Protein AF-A0A6G8ATX7-F1 (afdb_monomer)

Nearest PDB structures (foldseek):
  4h8s-assembly1_A  TM=2.596E-01  e=5.233E+00  Homo sapiens

Organism: NCBI:txid2714947

pLDDT: mean 83.45, std 10.07, range [45.84, 96.12]

Structure (mmCIF, N/CA/C/O backbone):
data_AF-A0A6G8ATX7-F1
#
_entry.id   AF-A0A6G8ATX7-F1
#
loop_
_atom_site.group_PDB
_atom_site.id
_atom_site.type_symbol
_atom_site.label_atom_id
_atom_site.label_alt_id
_atom_site.label_comp_id
_atom_site.label_asym_id
_atom_site.label_entity_id
_atom_site.label_seq_id
_atom_site.pdbx_PDB_ins_code
_atom_site.Cartn_x
_atom_site.Cartn_y
_atom_site.Cartn_z
_atom_site.occupancy
_atom_site.B_iso_or_equiv
_atom_site.auth_seq_id
_atom_site.auth_comp_id
_atom_site.auth_asym_id
_atom_site.auth_atom_id
_atom_site.pdbx_PDB_model_num
ATOM 1 N N . MET A 1 1 ? -18.992 -16.873 -0.245 1.00 52.94 1 MET A N 1
ATOM 2 C CA . MET A 1 1 ? -18.670 -16.992 -1.684 1.00 52.94 1 MET A CA 1
ATOM 3 C C . MET A 1 1 ? -17.664 -15.926 -2.125 1.00 52.94 1 MET A C 1
ATOM 5 O O . MET A 1 1 ? -16.636 -16.300 -2.666 1.00 52.94 1 MET A O 1
ATOM 9 N N . SER A 1 2 ? -17.862 -14.640 -1.796 1.00 69.00 2 SER A N 1
ATOM 10 C CA . SER A 1 2 ? -16.920 -13.548 -2.126 1.00 69.00 2 SER A CA 1
ATOM 11 C C . SER A 1 2 ? -15.480 -13.764 -1.629 1.00 69.00 2 SER 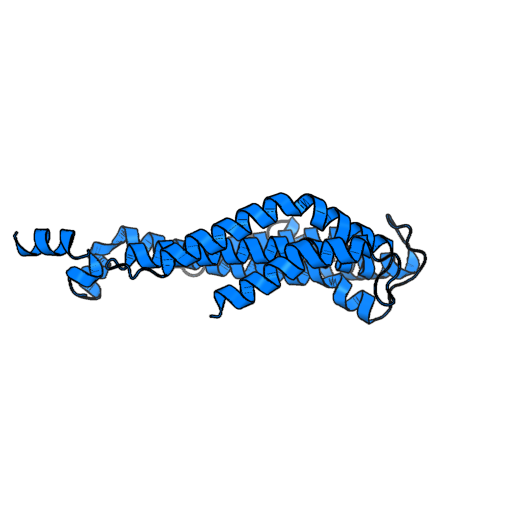A C 1
ATOM 13 O O . SER A 1 2 ? -14.549 -13.646 -2.415 1.00 69.00 2 SER A O 1
ATOM 15 N N . SER A 1 3 ? -15.272 -14.155 -0.366 1.00 75.81 3 SER A N 1
ATOM 16 C CA . SER A 1 3 ? -13.922 -14.358 0.198 1.00 75.81 3 SER A CA 1
ATOM 17 C C . SER A 1 3 ? -13.101 -15.454 -0.493 1.00 75.81 3 SER A C 1
ATOM 19 O O . SER A 1 3 ? -11.879 -15.367 -0.516 1.00 75.81 3 SER A O 1
ATOM 21 N N . PHE A 1 4 ? -13.758 -16.470 -1.063 1.00 78.56 4 PHE A N 1
ATOM 22 C CA . PHE A 1 4 ? -13.082 -17.537 -1.807 1.00 78.56 4 PHE A CA 1
ATOM 23 C C . PHE A 1 4 ? -12.615 -17.053 -3.180 1.00 78.56 4 PHE A C 1
ATOM 25 O O . PHE A 1 4 ? -11.471 -17.301 -3.543 1.00 78.56 4 PHE A O 1
ATOM 32 N N . VAL A 1 5 ? -13.460 -16.305 -3.900 1.00 85.00 5 VAL A N 1
ATOM 33 C CA . VAL A 1 5 ? -13.093 -15.695 -5.190 1.00 85.00 5 VAL A CA 1
ATOM 34 C C . VAL A 1 5 ? -11.910 -14.744 -5.013 1.00 85.00 5 VAL A C 1
ATOM 36 O O . VAL A 1 5 ? -10.931 -14.832 -5.746 1.00 85.00 5 VAL A O 1
ATOM 39 N N . PHE A 1 6 ? -11.948 -13.893 -3.982 1.00 87.19 6 PHE A N 1
ATOM 40 C CA . PHE A 1 6 ? -10.814 -13.027 -3.661 1.00 87.19 6 PHE A CA 1
ATOM 41 C C . PHE A 1 6 ? -9.563 -13.812 -3.263 1.00 87.19 6 PHE A C 1
ATOM 43 O O . PHE A 1 6 ? -8.467 -13.399 -3.616 1.00 87.19 6 PHE A O 1
ATOM 50 N N . GLY A 1 7 ? -9.703 -14.942 -2.569 1.00 90.25 7 GLY A N 1
ATOM 51 C CA . GLY A 1 7 ? -8.574 -15.817 -2.261 1.00 90.25 7 GLY A CA 1
ATOM 52 C C . GLY A 1 7 ? -7.872 -16.338 -3.518 1.00 90.25 7 GLY A C 1
ATOM 53 O O . GLY A 1 7 ? -6.656 -16.232 -3.612 1.00 90.25 7 GLY A O 1
ATOM 54 N N . ILE A 1 8 ? -8.627 -16.819 -4.510 1.00 91.56 8 ILE A N 1
ATOM 55 C CA . ILE A 1 8 ? -8.056 -17.299 -5.781 1.00 91.56 8 ILE A CA 1
ATOM 56 C C . ILE A 1 8 ? -7.275 -16.178 -6.474 1.00 91.56 8 ILE A C 1
ATOM 58 O O . ILE A 1 8 ? -6.098 -16.353 -6.772 1.00 91.56 8 ILE A O 1
ATOM 62 N N . LEU A 1 9 ? -7.889 -15.000 -6.626 1.00 93.56 9 LEU A N 1
ATOM 63 C CA . LEU A 1 9 ? -7.233 -13.845 -7.248 1.00 93.56 9 LEU A CA 1
ATOM 64 C C . LEU A 1 9 ? -5.966 -13.431 -6.491 1.00 93.56 9 LEU A C 1
ATOM 66 O O . LEU A 1 9 ? -4.926 -13.195 -7.095 1.00 93.56 9 LEU A O 1
ATOM 70 N N . LEU A 1 10 ? -6.024 -13.371 -5.159 1.00 94.19 10 LEU A N 1
ATOM 71 C CA . LEU A 1 10 ? -4.860 -13.026 -4.346 1.00 94.19 10 LEU A CA 1
ATOM 72 C C . LEU A 1 10 ? -3.722 -14.023 -4.536 1.00 94.19 10 LEU A C 1
ATOM 74 O O . LEU A 1 10 ? -2.570 -13.609 -4.583 1.00 94.19 10 LEU A O 1
ATOM 78 N N . TYR A 1 11 ? -4.029 -15.314 -4.643 1.00 94.12 11 TYR A N 1
ATOM 79 C CA . TYR A 1 11 ? -3.028 -16.346 -4.890 1.00 94.12 11 TYR A CA 1
ATOM 80 C C . TYR A 1 11 ? -2.419 -16.229 -6.294 1.00 94.12 11 TYR A C 1
ATOM 82 O O . TYR A 1 11 ? -1.202 -16.346 -6.450 1.00 94.12 11 TYR A O 1
ATOM 90 N N . GLU A 1 12 ? -3.245 -15.944 -7.303 1.00 93.62 12 GLU A N 1
ATOM 91 C CA . GLU A 1 12 ? -2.790 -15.696 -8.672 1.00 93.62 12 GLU A CA 1
ATOM 92 C C . GLU A 1 12 ? -1.830 -14.507 -8.737 1.00 93.62 12 GLU A C 1
ATOM 94 O O . GLU A 1 12 ? -0.689 -14.670 -9.164 1.00 93.62 12 GLU A O 1
ATOM 99 N N . PHE A 1 13 ? -2.243 -13.337 -8.245 1.00 93.19 13 PHE A N 1
ATOM 100 C CA . PHE A 1 13 ? -1.397 -12.142 -8.243 1.00 93.19 13 PHE A CA 1
ATOM 101 C C . PHE A 1 13 ? -0.209 -12.267 -7.279 1.00 93.19 13 PHE A C 1
ATOM 103 O O . PHE A 1 13 ? 0.886 -11.819 -7.581 1.00 93.19 13 PHE A O 1
ATOM 110 N N . GLY A 1 14 ? -0.377 -12.892 -6.118 1.00 91.62 14 GLY A N 1
ATOM 111 C CA . GLY A 1 14 ? 0.678 -12.967 -5.106 1.00 91.62 14 GLY A CA 1
ATOM 112 C C . GLY A 1 14 ? 1.763 -14.007 -5.388 1.00 91.62 14 GLY A C 1
ATOM 113 O O . GLY A 1 14 ? 2.863 -13.880 -4.852 1.00 91.62 14 GLY A O 1
ATOM 114 N N . ILE A 1 15 ? 1.469 -15.045 -6.182 1.00 93.31 15 ILE A N 1
ATOM 115 C CA . ILE A 1 15 ? 2.388 -16.175 -6.399 1.00 93.31 15 ILE A CA 1
ATOM 116 C C . ILE A 1 15 ? 2.490 -16.565 -7.868 1.00 93.31 15 ILE A C 1
ATOM 118 O O . ILE A 1 15 ? 3.594 -16.553 -8.408 1.00 93.31 15 ILE A O 1
ATOM 122 N N . LEU A 1 16 ? 1.378 -16.947 -8.504 1.00 93.69 16 LEU A N 1
ATOM 123 C CA . LEU A 1 16 ? 1.434 -17.579 -9.827 1.00 93.69 16 LEU A CA 1
ATOM 124 C C . LEU A 1 16 ? 1.921 -16.611 -10.903 1.00 93.69 16 LEU A C 1
ATOM 126 O O . LEU A 1 16 ? 2.829 -16.951 -11.654 1.00 93.69 16 LEU A O 1
ATOM 130 N N . MET A 1 17 ? 1.369 -15.398 -10.950 1.00 92.69 17 MET A N 1
ATOM 131 C CA . MET A 1 17 ? 1.739 -14.417 -11.965 1.00 92.69 17 MET A CA 1
ATOM 132 C C . MET A 1 17 ? 3.188 -13.932 -11.826 1.00 92.69 17 MET A C 1
ATOM 134 O O . MET A 1 17 ? 3.871 -13.930 -12.843 1.00 92.69 17 MET A O 1
ATOM 138 N N . PRO A 1 18 ? 3.722 -13.567 -10.640 1.00 92.62 18 PRO A N 1
ATOM 139 C CA . PRO A 1 18 ? 5.133 -13.198 -10.534 1.00 92.62 18 PRO A CA 1
ATOM 140 C C . PRO A 1 18 ? 6.087 -14.316 -10.973 1.00 92.62 18 PRO A C 1
ATOM 142 O O . PRO A 1 18 ? 7.091 -14.037 -11.621 1.00 92.62 18 PRO A O 1
ATOM 145 N N . ILE A 1 19 ? 5.767 -15.579 -10.668 1.00 89.62 19 ILE A N 1
ATOM 146 C CA . ILE A 1 19 ? 6.563 -16.731 -11.122 1.00 89.62 19 ILE A CA 1
ATOM 147 C C . ILE A 1 19 ? 6.467 -16.884 -12.643 1.00 89.62 19 ILE A C 1
ATOM 149 O O . ILE A 1 19 ? 7.496 -16.967 -13.306 1.00 89.62 19 ILE A O 1
ATOM 153 N N . ALA A 1 20 ? 5.257 -16.846 -13.204 1.00 89.75 20 ALA A N 1
ATOM 154 C CA . ALA A 1 20 ? 5.047 -16.939 -14.648 1.00 89.75 20 ALA A CA 1
ATOM 155 C C . ALA A 1 20 ? 5.754 -15.804 -15.409 1.00 89.75 20 ALA A C 1
ATOM 157 O O . ALA A 1 20 ? 6.344 -16.030 -16.460 1.00 89.75 20 ALA A O 1
ATOM 158 N N . VAL A 1 21 ? 5.747 -14.591 -14.848 1.00 88.75 21 VAL A N 1
ATOM 159 C CA . VAL A 1 21 ? 6.458 -13.424 -15.384 1.00 88.75 21 VAL A CA 1
ATOM 160 C C . VAL A 1 21 ? 7.976 -13.623 -15.353 1.00 88.75 21 VAL A C 1
ATOM 162 O O . VAL A 1 21 ? 8.657 -13.247 -16.303 1.00 88.75 21 VAL A O 1
ATOM 165 N N . LEU A 1 22 ? 8.516 -14.240 -14.299 1.00 85.06 22 LEU A N 1
ATOM 166 C CA . LEU A 1 22 ? 9.945 -14.554 -14.211 1.00 85.06 22 LEU A CA 1
ATOM 167 C C . LEU A 1 22 ? 10.374 -15.605 -15.248 1.00 85.06 22 LEU A C 1
ATOM 169 O O . LEU A 1 22 ? 11.492 -15.554 -15.756 1.00 85.06 22 LEU A O 1
ATOM 173 N N . GLU A 1 23 ? 9.495 -16.561 -15.547 1.00 84.81 23 GLU A N 1
ATOM 174 C CA . GLU A 1 23 ? 9.723 -17.603 -16.554 1.00 84.81 23 GLU A CA 1
ATOM 175 C C . GLU A 1 23 ? 9.545 -17.078 -17.987 1.00 84.81 23 GLU A C 1
ATOM 177 O O . GLU A 1 23 ? 10.201 -17.564 -18.915 1.00 84.81 23 GLU A O 1
ATOM 182 N N . SER A 1 24 ? 8.707 -16.054 -18.180 1.00 78.38 24 SER A N 1
ATOM 183 C CA . SER A 1 24 ? 8.538 -15.390 -19.471 1.00 78.38 24 SER A CA 1
ATOM 184 C C . SER A 1 24 ? 9.770 -14.548 -19.816 1.00 78.38 24 SER A C 1
ATOM 186 O O . SER A 1 24 ? 10.100 -13.580 -19.134 1.00 78.38 24 SER A O 1
ATOM 188 N N . LYS A 1 25 ? 10.469 -14.911 -20.897 1.00 67.69 25 LYS A N 1
ATOM 189 C CA . LYS A 1 25 ? 11.635 -14.153 -21.387 1.00 67.69 25 LYS A CA 1
ATOM 190 C C . LYS A 1 25 ? 11.256 -12.919 -22.209 1.00 67.69 25 LYS A C 1
ATOM 192 O O . LYS A 1 25 ? 12.108 -12.063 -22.424 1.00 67.69 25 LYS A O 1
ATOM 197 N N . GLU A 1 26 ? 10.004 -12.820 -22.653 1.00 69.62 26 GLU A N 1
ATOM 198 C CA . GLU A 1 26 ? 9.533 -11.779 -23.567 1.00 69.62 26 GLU A CA 1
ATOM 199 C C . GLU A 1 26 ? 8.137 -11.285 -23.164 1.00 69.62 26 GLU A C 1
ATOM 201 O O . GLU A 1 26 ? 7.277 -12.065 -22.751 1.00 69.62 26 GLU A O 1
ATOM 206 N N . SER A 1 27 ? 7.913 -9.976 -23.293 1.00 71.44 27 SER A N 1
ATOM 207 C CA . SER A 1 27 ? 6.604 -9.331 -23.178 1.00 71.44 27 SER A CA 1
ATOM 208 C C . SER A 1 27 ? 6.497 -8.249 -24.244 1.00 71.44 27 SER A C 1
ATOM 210 O O . SER A 1 27 ? 7.436 -7.485 -24.452 1.00 71.44 27 SER A O 1
ATOM 212 N N . GLU A 1 28 ? 5.336 -8.156 -24.887 1.00 73.44 28 GLU A N 1
ATOM 213 C CA . GLU A 1 28 ? 5.031 -7.076 -25.833 1.00 73.44 28 GLU A CA 1
ATOM 214 C C . GLU A 1 28 ? 4.791 -5.728 -25.131 1.00 73.44 28 GLU A C 1
ATOM 216 O O . GLU A 1 28 ? 4.853 -4.677 -25.766 1.00 73.44 28 GLU A O 1
ATOM 221 N N . ILE A 1 29 ? 4.496 -5.747 -23.825 1.00 76.38 29 ILE A N 1
ATOM 222 C CA . ILE A 1 29 ? 4.017 -4.576 -23.075 1.00 76.38 29 ILE A CA 1
ATOM 223 C C . ILE A 1 29 ? 5.085 -4.042 -22.118 1.00 76.38 29 ILE A C 1
ATOM 225 O O . ILE A 1 29 ? 5.227 -2.829 -21.985 1.00 76.38 29 ILE A O 1
ATOM 229 N N . LEU A 1 30 ? 5.814 -4.928 -21.435 1.00 82.38 30 LEU A N 1
ATOM 230 C CA . LEU A 1 30 ? 6.765 -4.562 -20.383 1.00 82.38 30 LEU A CA 1
ATOM 231 C C . LEU A 1 30 ? 8.203 -4.832 -20.810 1.00 82.38 30 LEU A C 1
ATOM 233 O O . LEU A 1 30 ? 8.492 -5.825 -21.475 1.00 82.38 30 LEU A O 1
ATOM 237 N N . SER A 1 31 ? 9.132 -3.989 -20.358 1.00 83.81 31 SER A N 1
ATOM 238 C CA . SER A 1 31 ? 10.554 -4.267 -20.542 1.00 83.81 31 SER A CA 1
ATOM 239 C C . SER A 1 31 ? 10.994 -5.500 -19.750 1.00 83.81 31 SER A C 1
ATOM 241 O O . SER A 1 31 ? 10.492 -5.792 -18.661 1.00 83.81 31 SER A O 1
ATOM 243 N N . PHE A 1 32 ? 12.019 -6.183 -20.260 1.00 85.88 32 PHE A N 1
ATOM 244 C CA . PHE A 1 32 ? 12.623 -7.337 -19.595 1.00 85.88 32 PHE A CA 1
ATOM 245 C C . PHE A 1 32 ? 13.071 -7.032 -18.154 1.00 85.88 32 PHE A C 1
ATOM 247 O O . PHE A 1 32 ? 12.836 -7.828 -17.248 1.00 85.88 32 PHE A O 1
ATOM 254 N N . GLN A 1 33 ? 13.642 -5.845 -17.916 1.00 85.62 33 GLN A N 1
ATOM 255 C CA . GLN A 1 33 ? 14.034 -5.407 -16.571 1.00 85.62 33 GLN A CA 1
ATOM 256 C C . GLN A 1 33 ? 12.826 -5.313 -15.627 1.00 85.62 33 GLN A C 1
ATOM 258 O O . GLN A 1 33 ? 12.909 -5.738 -14.478 1.00 85.62 33 GLN A O 1
ATOM 263 N N . SER A 1 34 ? 11.688 -4.797 -16.101 1.00 88.25 34 SER A N 1
ATOM 264 C CA . SER A 1 34 ? 10.459 -4.734 -15.305 1.00 88.25 34 SER A CA 1
ATOM 265 C C . SER A 1 34 ? 9.943 -6.123 -14.938 1.00 88.25 34 SER A C 1
ATOM 267 O O . SER A 1 34 ? 9.647 -6.372 -13.770 1.00 88.25 34 SER A O 1
ATOM 269 N N . LEU A 1 35 ? 9.908 -7.049 -15.903 1.00 89.88 35 LEU A N 1
ATOM 270 C CA . LEU A 1 35 ? 9.495 -8.437 -15.671 1.00 89.88 35 LEU A CA 1
ATOM 271 C C . LEU A 1 35 ? 10.381 -9.111 -14.617 1.00 89.88 35 LEU A C 1
ATOM 273 O O . LEU A 1 35 ? 9.869 -9.715 -13.675 1.00 89.88 35 LEU A O 1
ATOM 277 N N . GLN A 1 36 ? 11.703 -8.937 -14.716 1.00 90.38 36 GLN A N 1
ATOM 278 C CA . GLN A 1 36 ? 12.636 -9.447 -13.712 1.00 90.38 36 GLN A CA 1
ATOM 279 C C . GLN A 1 36 ? 12.339 -8.887 -12.320 1.00 90.38 36 GLN A C 1
ATOM 281 O O . GLN A 1 36 ? 12.313 -9.643 -11.355 1.00 90.38 36 GLN A O 1
ATOM 286 N N . ILE A 1 37 ? 12.064 -7.586 -12.202 1.00 91.50 37 ILE A N 1
ATOM 287 C CA . ILE A 1 37 ? 11.744 -6.958 -10.914 1.00 91.50 37 ILE A CA 1
ATOM 288 C C . ILE A 1 37 ? 10.435 -7.503 -10.340 1.00 91.50 37 ILE A C 1
ATOM 290 O O . ILE A 1 37 ? 10.387 -7.812 -9.150 1.00 91.50 37 ILE A O 1
ATOM 294 N N . ILE A 1 38 ? 9.392 -7.655 -11.164 1.00 94.06 38 ILE A N 1
ATOM 295 C CA . ILE A 1 38 ? 8.110 -8.245 -10.746 1.00 94.06 38 ILE A CA 1
ATOM 296 C C . ILE A 1 38 ? 8.341 -9.662 -10.218 1.00 94.06 38 ILE A C 1
ATOM 298 O O . ILE A 1 38 ? 7.891 -9.997 -9.120 1.00 94.06 38 ILE A O 1
ATOM 302 N N . GLY A 1 39 ? 9.065 -10.486 -10.977 1.00 93.12 39 GLY A N 1
ATOM 303 C CA . GLY A 1 39 ? 9.328 -11.873 -10.617 1.00 93.12 39 GLY A CA 1
ATOM 304 C C . GLY A 1 39 ? 10.186 -12.015 -9.363 1.00 93.12 39 GLY A C 1
ATOM 305 O O . GLY A 1 39 ? 9.840 -12.768 -8.451 1.00 93.12 39 GLY A O 1
ATOM 306 N N . GLU A 1 40 ? 11.265 -11.241 -9.266 1.00 93.75 40 GLU A N 1
ATOM 307 C CA . GLU A 1 40 ? 12.173 -11.266 -8.122 1.00 93.75 40 GLU A CA 1
ATOM 308 C C . GLU A 1 40 ? 11.513 -10.748 -6.845 1.00 93.75 40 GLU A C 1
ATOM 310 O O . GLU A 1 40 ? 11.551 -11.418 -5.809 1.00 93.75 40 GLU A O 1
ATOM 315 N N . LEU A 1 41 ? 10.827 -9.602 -6.902 1.00 93.75 41 LEU A N 1
ATOM 316 C CA . LEU A 1 41 ? 10.082 -9.095 -5.748 1.00 93.75 41 LEU A CA 1
ATOM 317 C C . LEU A 1 41 ? 8.964 -10.050 -5.335 1.00 93.75 41 LEU A C 1
ATOM 319 O O . LEU A 1 41 ? 8.780 -10.279 -4.139 1.00 93.75 41 LEU A O 1
ATOM 323 N N . GLY A 1 42 ? 8.251 -10.651 -6.290 1.00 94.00 42 GLY A N 1
ATOM 324 C CA . GLY A 1 42 ? 7.252 -11.677 -5.999 1.00 94.00 42 GLY A CA 1
ATOM 325 C C . GLY A 1 42 ? 7.858 -12.884 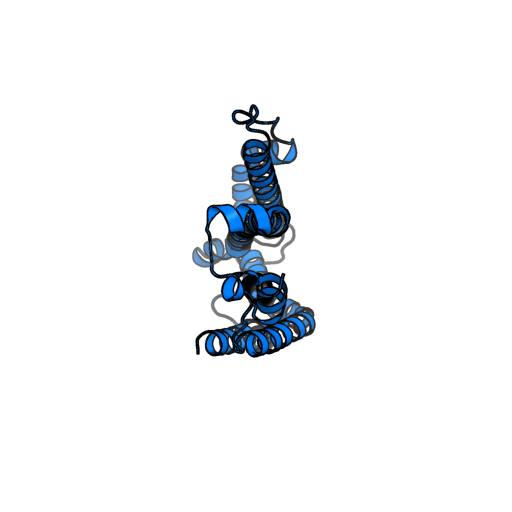-5.284 1.00 94.00 42 GLY A C 1
ATOM 326 O O . GLY A 1 42 ? 7.325 -13.342 -4.272 1.00 94.00 42 GLY A O 1
ATOM 327 N N . ARG A 1 43 ? 9.026 -13.353 -5.735 1.00 93.31 43 ARG A N 1
ATOM 328 C CA . ARG A 1 43 ? 9.768 -14.445 -5.095 1.00 93.31 43 ARG A CA 1
ATOM 329 C C . ARG A 1 43 ? 10.188 -14.098 -3.667 1.00 93.31 43 ARG A C 1
ATOM 331 O O . ARG A 1 43 ? 9.968 -14.911 -2.769 1.00 93.31 43 ARG A O 1
ATOM 338 N N . TYR A 1 44 ? 10.733 -12.901 -3.436 1.00 94.19 44 TYR A N 1
ATOM 339 C CA . TYR A 1 44 ? 11.119 -12.439 -2.097 1.00 94.19 44 TYR A CA 1
ATOM 340 C C . TYR A 1 44 ? 9.918 -12.296 -1.156 1.00 94.19 44 TYR A C 1
ATOM 342 O O . TYR A 1 44 ? 9.993 -12.667 0.016 1.00 94.19 44 TYR A O 1
ATOM 350 N N . LEU A 1 45 ? 8.792 -11.790 -1.661 1.00 94.50 45 LEU A N 1
ATOM 351 C CA . LEU A 1 45 ? 7.587 -11.566 -0.864 1.00 94.50 45 LEU A CA 1
ATOM 352 C C . LEU A 1 45 ? 6.742 -12.830 -0.667 1.00 94.50 45 LEU A C 1
ATOM 354 O O . LEU A 1 45 ? 5.889 -12.836 0.220 1.00 94.50 45 LEU A O 1
ATOM 358 N N . LYS A 1 46 ? 6.990 -13.910 -1.418 1.00 94.44 46 LYS A N 1
ATOM 359 C CA . LYS A 1 46 ? 6.202 -15.155 -1.400 1.00 94.44 46 LYS A CA 1
ATOM 360 C C . LYS A 1 46 ? 5.926 -15.688 0.006 1.00 94.44 46 LYS A C 1
ATOM 362 O O . LYS A 1 46 ? 4.787 -16.033 0.317 1.00 94.44 46 LYS A O 1
ATOM 367 N N . LEU A 1 47 ? 6.947 -15.763 0.865 1.00 93.94 47 LEU A N 1
ATOM 368 C CA . LEU A 1 47 ? 6.791 -16.301 2.224 1.00 93.94 47 LEU A CA 1
ATOM 369 C C . LEU A 1 47 ? 5.890 -15.406 3.086 1.00 93.94 47 LEU A C 1
ATOM 371 O O . LEU A 1 47 ? 5.012 -15.891 3.804 1.00 93.94 47 LEU A O 1
ATOM 375 N N . ILE A 1 48 ? 6.087 -14.093 2.982 1.00 95.31 48 ILE A N 1
ATOM 376 C CA . ILE A 1 48 ? 5.289 -13.094 3.693 1.00 95.31 48 ILE A CA 1
ATOM 377 C C . ILE A 1 48 ? 3.840 -13.161 3.191 1.00 95.31 48 ILE A C 1
ATOM 379 O O . ILE A 1 48 ? 2.919 -13.265 3.999 1.00 95.31 48 ILE A O 1
ATOM 383 N N . PHE A 1 49 ? 3.638 -13.195 1.870 1.00 96.12 49 PHE A N 1
ATOM 384 C CA . PHE A 1 49 ? 2.323 -13.335 1.252 1.00 96.12 49 PHE A CA 1
ATOM 385 C C . PHE A 1 49 ? 1.598 -14.594 1.738 1.00 96.12 49 PHE A C 1
ATOM 387 O O . PHE A 1 49 ? 0.481 -14.484 2.233 1.00 96.12 49 PHE A O 1
ATOM 394 N N . LEU A 1 50 ? 2.234 -15.771 1.679 1.00 96.12 50 LEU A N 1
ATOM 395 C CA . LEU A 1 50 ? 1.630 -17.032 2.129 1.00 96.12 50 LEU A CA 1
ATOM 396 C C . LEU A 1 50 ? 1.216 -16.985 3.602 1.00 96.12 50 LEU A C 1
ATOM 398 O O . LEU A 1 50 ? 0.145 -17.472 3.958 1.00 96.12 50 LEU A O 1
ATOM 402 N N . THR A 1 51 ? 2.030 -16.358 4.452 1.00 95.44 51 THR A N 1
ATOM 403 C CA . THR A 1 51 ? 1.720 -16.195 5.878 1.00 95.44 51 THR A CA 1
ATOM 404 C C . THR A 1 51 ? 0.415 -15.418 6.066 1.00 95.44 51 THR A C 1
ATOM 406 O O . THR A 1 51 ? -0.500 -15.885 6.748 1.00 95.44 51 THR A O 1
ATOM 409 N N . PHE A 1 52 ? 0.288 -14.258 5.419 1.00 95.00 52 PHE A N 1
ATOM 410 C CA . PHE A 1 52 ? -0.925 -13.440 5.493 1.00 95.00 52 PHE A CA 1
ATOM 411 C C . PHE A 1 52 ? -2.122 -14.084 4.786 1.00 95.00 52 PHE A C 1
ATOM 413 O O . PHE A 1 52 ? -3.240 -14.010 5.295 1.00 95.00 52 PHE A O 1
ATOM 420 N N . TYR A 1 53 ? -1.886 -14.788 3.682 1.00 95.12 53 TYR A N 1
ATOM 421 C CA . TYR A 1 53 ? -2.894 -15.539 2.944 1.00 95.12 53 TYR A CA 1
ATOM 422 C C . TYR A 1 53 ? -3.542 -16.629 3.809 1.00 95.12 53 TYR A C 1
ATOM 424 O O . TYR A 1 53 ? -4.767 -16.698 3.912 1.00 95.12 53 TYR A O 1
ATOM 432 N N . TYR A 1 54 ? -2.750 -17.442 4.513 1.00 94.12 54 TYR A N 1
ATOM 433 C CA . TYR A 1 54 ? -3.304 -18.443 5.428 1.00 94.12 54 TYR A CA 1
ATOM 434 C C . TYR A 1 54 ? -4.006 -17.802 6.628 1.00 94.12 54 TYR A C 1
ATOM 436 O O . TYR A 1 54 ? -5.095 -18.241 7.000 1.00 94.12 54 TYR A O 1
ATOM 444 N N . LEU A 1 55 ? -3.449 -16.726 7.200 1.00 93.12 55 LEU A N 1
ATOM 445 C CA . LEU A 1 55 ? -4.112 -15.972 8.271 1.00 93.12 55 LEU A CA 1
ATOM 446 C C . LEU A 1 55 ? -5.476 -15.421 7.831 1.00 93.12 55 LEU A C 1
ATOM 448 O O . LEU A 1 55 ? -6.438 -15.492 8.599 1.00 93.12 55 LEU A O 1
ATOM 452 N N . PHE A 1 56 ? -5.582 -14.924 6.596 1.00 92.06 56 PHE A N 1
ATOM 453 C CA . PHE A 1 56 ? -6.833 -14.457 6.004 1.00 92.06 56 PHE A CA 1
ATOM 454 C C . PHE A 1 56 ? -7.901 -15.558 6.000 1.00 92.06 56 PHE A C 1
ATOM 456 O O . PHE A 1 56 ? -9.026 -15.314 6.445 1.00 92.06 56 PHE A O 1
ATOM 463 N N . PHE A 1 57 ? -7.555 -16.780 5.586 1.00 91.12 57 PHE A N 1
ATOM 464 C CA . PHE A 1 57 ? -8.492 -17.908 5.601 1.00 91.12 57 PHE A CA 1
ATOM 465 C C . PHE A 1 57 ? -8.836 -18.385 7.010 1.00 91.12 57 PHE A C 1
ATOM 467 O O . PHE A 1 57 ? -10.013 -18.603 7.297 1.00 91.12 57 PHE A O 1
ATOM 474 N N . ILE A 1 58 ? -7.851 -18.499 7.905 1.00 90.38 58 ILE A N 1
ATOM 475 C CA . ILE A 1 58 ? -8.072 -18.924 9.295 1.00 90.38 58 ILE A CA 1
ATOM 476 C C . ILE A 1 58 ? -9.053 -17.971 9.984 1.00 90.38 58 ILE A C 1
ATOM 478 O O . ILE A 1 58 ? -10.047 -18.398 10.573 1.00 90.38 58 ILE A O 1
ATOM 482 N N . ILE A 1 59 ? -8.817 -16.664 9.878 1.00 87.31 59 ILE A N 1
ATOM 483 C CA . ILE A 1 59 ? -9.672 -15.656 10.510 1.00 87.31 59 ILE A CA 1
ATOM 484 C C . ILE A 1 59 ? -11.017 -15.567 9.801 1.00 87.31 59 ILE A C 1
ATOM 486 O O . ILE A 1 59 ? -12.039 -15.447 10.476 1.00 87.31 59 ILE A O 1
ATOM 490 N N . GLY A 1 60 ? -11.038 -15.681 8.471 1.00 86.94 60 GLY A N 1
ATOM 491 C CA . GLY A 1 60 ? -12.271 -15.761 7.693 1.00 86.94 60 GLY A CA 1
ATOM 492 C C . GLY A 1 60 ? -13.167 -16.903 8.167 1.00 86.94 60 GLY A C 1
ATOM 493 O O . GLY A 1 60 ? -14.343 -16.679 8.445 1.00 86.94 60 GLY A O 1
ATOM 494 N N . PHE A 1 61 ? -12.598 -18.094 8.363 1.00 85.81 61 PHE A N 1
ATOM 495 C CA . PHE A 1 61 ? -13.314 -19.259 8.877 1.00 85.81 61 PHE A CA 1
ATOM 496 C C . PHE A 1 61 ? -13.815 -19.042 10.310 1.00 85.81 61 PHE A C 1
ATOM 498 O O . PHE A 1 61 ? -14.985 -19.278 10.603 1.00 85.81 61 PHE A O 1
ATOM 505 N N . ILE A 1 62 ? -12.973 -18.500 11.198 1.00 83.50 62 ILE A N 1
ATOM 506 C CA . ILE A 1 62 ? -13.371 -18.142 12.571 1.00 83.50 62 ILE A CA 1
ATOM 507 C C . ILE A 1 62 ? -14.525 -17.121 12.580 1.00 83.50 62 ILE A C 1
ATOM 509 O O . ILE A 1 62 ? -15.360 -17.141 13.489 1.00 83.50 62 ILE A O 1
ATOM 513 N N . ASN A 1 63 ? -14.579 -16.225 11.592 1.00 82.00 63 ASN A N 1
ATOM 514 C CA . ASN A 1 63 ? -15.591 -15.176 11.490 1.00 82.00 63 ASN A CA 1
ATOM 515 C C . ASN A 1 63 ? -16.941 -15.675 10.934 1.00 82.00 63 ASN A C 1
ATOM 517 O O . ASN A 1 63 ? -17.945 -14.979 11.080 1.00 82.00 63 ASN A O 1
ATOM 521 N N . LEU A 1 64 ? -17.003 -16.883 10.353 1.00 80.69 64 LEU A N 1
ATOM 522 C CA . LEU A 1 64 ? -18.269 -17.507 9.935 1.00 80.69 64 LEU A CA 1
ATOM 523 C C . LEU A 1 64 ? -19.158 -17.879 11.129 1.00 80.69 64 LEU A C 1
ATOM 525 O O . LEU A 1 64 ? -20.382 -17.901 11.008 1.00 80.69 64 LEU A O 1
ATOM 529 N N . PHE A 1 65 ? -18.566 -18.147 12.295 1.00 79.25 65 PHE A N 1
ATOM 530 C CA . PHE A 1 65 ? -19.327 -18.526 13.479 1.00 79.25 65 PHE A CA 1
ATOM 531 C C . PHE A 1 65 ? -20.010 -17.301 14.114 1.00 79.25 65 PHE A C 1
ATOM 533 O O . PHE A 1 65 ? -19.327 -16.357 14.531 1.00 79.25 65 PHE A O 1
ATOM 540 N N . PRO A 1 66 ? -21.352 -17.297 14.251 1.00 64.88 66 PRO A N 1
ATOM 541 C CA . PRO A 1 66 ? -22.085 -16.146 14.760 1.00 64.88 66 PRO A CA 1
ATOM 542 C C . PRO A 1 66 ? -21.709 -15.862 16.215 1.00 64.88 66 PRO A C 1
ATOM 544 O O . PRO A 1 66 ? -21.890 -16.686 17.116 1.00 64.88 66 PRO A O 1
ATOM 547 N N . ARG A 1 67 ? -21.197 -14.655 16.466 1.00 70.12 67 ARG A N 1
ATOM 548 C CA . ARG A 1 67 ? -20.822 -14.215 17.812 1.00 70.12 67 ARG A CA 1
ATOM 549 C C . ARG A 1 67 ? -21.946 -13.426 18.453 1.00 70.12 67 ARG A C 1
ATOM 551 O O . ARG A 1 67 ? -22.394 -12.419 17.923 1.00 70.12 67 ARG A O 1
ATOM 558 N N . LYS A 1 68 ? -22.337 -13.869 19.647 1.00 66.69 68 LYS A N 1
ATOM 559 C CA . LYS A 1 68 ? -23.438 -13.286 20.429 1.00 66.69 68 LYS A CA 1
ATOM 560 C C . LYS A 1 68 ? -23.108 -11.937 21.074 1.00 66.69 68 LYS A C 1
ATOM 562 O O . LYS A 1 68 ? -24.001 -11.301 21.602 1.00 66.69 68 LYS A O 1
ATOM 567 N N . ASN A 1 69 ? -21.839 -11.529 21.096 1.00 73.25 69 ASN A N 1
ATOM 568 C CA . ASN A 1 69 ? -21.411 -10.265 21.693 1.00 73.25 69 ASN A CA 1
ATOM 569 C C . ASN A 1 69 ? -20.999 -9.292 20.582 1.00 73.25 69 ASN A C 1
ATOM 571 O O . ASN A 1 69 ? -20.098 -9.602 19.796 1.00 73.25 69 ASN A O 1
ATOM 575 N N . TYR A 1 70 ? -21.644 -8.125 20.562 1.00 70.44 70 TYR A N 1
ATOM 576 C CA . TYR A 1 70 ? -21.448 -7.084 19.558 1.00 70.44 70 TYR A CA 1
ATOM 577 C C . TYR A 1 70 ? -19.995 -6.579 19.480 1.00 70.44 70 TYR A C 1
ATOM 579 O O . TYR A 1 70 ? -19.401 -6.576 18.402 1.00 70.44 70 TYR A O 1
ATOM 587 N N . ALA A 1 71 ? -19.360 -6.276 20.616 1.00 69.56 71 ALA A N 1
ATOM 588 C CA . ALA A 1 71 ? -17.974 -5.799 20.657 1.00 69.56 71 ALA A CA 1
ATOM 589 C C . ALA A 1 71 ? -16.976 -6.835 20.103 1.00 69.56 71 ALA A C 1
ATOM 591 O O . ALA A 1 71 ? -16.060 -6.503 19.350 1.00 69.56 71 ALA A O 1
ATOM 592 N N . LYS A 1 72 ? -17.188 -8.125 20.406 1.00 72.75 72 LYS A N 1
ATOM 593 C CA . LYS A 1 72 ? -16.366 -9.213 19.844 1.00 72.75 72 LYS A CA 1
ATOM 594 C C . LYS A 1 72 ? -16.561 -9.383 18.338 1.00 72.75 72 LYS A C 1
ATOM 596 O O . LYS A 1 72 ? -15.657 -9.898 17.684 1.00 72.75 72 LYS A O 1
ATOM 601 N N . ARG A 1 73 ? -17.725 -9.007 17.801 1.00 76.56 73 ARG A N 1
ATOM 602 C CA . ARG A 1 73 ? -18.014 -9.055 16.364 1.00 76.56 73 ARG A CA 1
ATOM 603 C C . ARG A 1 73 ? -17.279 -7.945 15.618 1.00 76.56 73 ARG A C 1
ATOM 605 O O . ARG A 1 73 ? -16.638 -8.237 14.616 1.00 76.56 73 ARG A O 1
ATOM 612 N N . ILE A 1 74 ? -17.304 -6.719 16.144 1.00 76.88 74 ILE A N 1
ATOM 613 C CA . ILE A 1 74 ? -16.584 -5.574 15.562 1.00 76.88 74 ILE A CA 1
ATOM 614 C C . ILE A 1 74 ? -15.079 -5.841 15.517 1.00 76.88 74 ILE A C 1
ATOM 616 O O . ILE A 1 74 ? -14.465 -5.685 14.467 1.00 76.88 74 ILE A O 1
ATOM 620 N N . LEU A 1 75 ? -14.486 -6.300 16.624 1.00 76.44 75 LEU A N 1
ATOM 621 C CA . LEU A 1 75 ? -13.039 -6.521 16.699 1.00 76.44 75 LEU A CA 1
ATOM 622 C C . LEU A 1 75 ? -12.563 -7.585 15.696 1.00 76.44 75 LEU A C 1
ATOM 624 O O . LEU A 1 75 ? -11.568 -7.384 15.005 1.00 76.44 75 LEU A O 1
ATOM 628 N N . PHE A 1 76 ? -13.292 -8.699 15.576 1.00 78.88 76 PHE A N 1
ATOM 629 C CA . PHE A 1 76 ? -12.942 -9.762 14.627 1.00 78.88 76 PHE A CA 1
ATOM 630 C C . PHE A 1 76 ? -13.220 -9.370 13.174 1.00 78.88 76 PHE A C 1
ATOM 632 O O . PHE A 1 76 ? -12.409 -9.682 12.307 1.00 78.88 76 PHE A O 1
ATOM 639 N N . GLY A 1 77 ? -14.311 -8.645 12.911 1.00 81.25 77 GLY A N 1
ATOM 640 C CA . GLY A 1 77 ? -14.588 -8.080 11.591 1.00 81.25 77 GLY A CA 1
ATOM 641 C C . GLY A 1 77 ? -13.501 -7.100 11.143 1.00 81.25 77 GLY A C 1
ATOM 642 O O . GLY A 1 77 ? -12.990 -7.222 10.033 1.00 81.25 77 GLY A O 1
ATOM 643 N N . GLY A 1 78 ? -13.083 -6.191 12.028 1.00 81.06 78 GLY A N 1
ATOM 644 C CA . GLY A 1 78 ? -11.992 -5.251 11.767 1.00 81.06 78 GLY A CA 1
ATOM 645 C C . GLY A 1 78 ? -10.653 -5.951 11.532 1.00 81.06 78 GLY A C 1
ATOM 646 O O . GLY A 1 78 ? -9.967 -5.644 10.561 1.00 81.06 78 GLY A O 1
ATOM 647 N N . GLY A 1 79 ? -10.311 -6.945 12.359 1.00 83.06 79 GLY A N 1
ATOM 648 C CA . GLY A 1 79 ? -9.098 -7.749 12.178 1.00 83.06 79 GLY A CA 1
ATOM 649 C C . GLY A 1 79 ? -9.079 -8.528 10.858 1.00 83.06 79 GLY A C 1
ATOM 650 O O . GLY A 1 79 ? -8.053 -8.567 10.182 1.00 83.06 79 GLY A O 1
ATOM 651 N N . TYR A 1 80 ? -10.221 -9.092 10.450 1.00 87.62 80 TYR A N 1
ATOM 652 C CA . TYR A 1 80 ? -10.364 -9.769 9.159 1.00 87.62 80 TYR A CA 1
ATOM 653 C C . TYR A 1 80 ? -10.132 -8.816 7.980 1.00 87.62 80 TYR A C 1
ATOM 655 O O . TYR A 1 80 ? -9.335 -9.121 7.095 1.00 87.62 80 TYR A O 1
ATOM 663 N N . ILE A 1 81 ? -10.780 -7.644 7.992 1.00 86.56 81 ILE A N 1
ATOM 664 C CA . ILE A 1 81 ? -10.606 -6.619 6.953 1.00 86.56 81 ILE A CA 1
ATOM 665 C C . ILE A 1 81 ? -9.148 -6.153 6.899 1.00 86.56 81 ILE A C 1
ATOM 667 O O . ILE A 1 81 ? -8.583 -6.029 5.817 1.00 86.56 81 ILE A O 1
ATOM 671 N N . PHE A 1 82 ? -8.513 -5.939 8.050 1.00 86.06 82 PHE A N 1
ATOM 672 C CA . PHE A 1 82 ? -7.120 -5.508 8.118 1.00 86.06 82 PHE A CA 1
ATOM 673 C C . PHE A 1 82 ? -6.164 -6.516 7.465 1.00 86.06 82 PHE A C 1
ATOM 675 O O . PHE A 1 82 ? -5.331 -6.139 6.641 1.00 86.06 82 PHE A O 1
ATOM 682 N N . ILE A 1 83 ? -6.317 -7.804 7.776 1.00 90.88 83 ILE A N 1
ATOM 683 C CA . ILE A 1 83 ? -5.478 -8.864 7.201 1.00 90.88 83 ILE A CA 1
ATOM 684 C C . ILE A 1 83 ? -5.756 -9.049 5.712 1.00 90.88 83 ILE A C 1
ATOM 686 O O . ILE A 1 83 ? -4.816 -9.229 4.938 1.00 90.88 83 ILE A O 1
ATOM 690 N N . PHE A 1 84 ? -7.015 -8.930 5.290 1.00 91.44 84 PHE A N 1
ATOM 691 C CA . PHE A 1 84 ? -7.365 -8.902 3.874 1.00 91.44 84 PHE A CA 1
ATOM 692 C C . PHE A 1 84 ? -6.631 -7.773 3.133 1.00 91.44 84 PHE A C 1
ATOM 694 O O . PHE A 1 84 ? -5.966 -8.037 2.135 1.00 91.44 84 PHE A O 1
ATOM 701 N N . LEU A 1 85 ? -6.667 -6.539 3.651 1.00 90.62 85 LEU A N 1
ATOM 702 C CA . LEU A 1 85 ? -6.000 -5.389 3.026 1.00 90.62 85 LEU A CA 1
ATOM 703 C C . LEU A 1 85 ? -4.477 -5.551 2.953 1.00 90.62 85 LEU A C 1
ATOM 705 O O . LEU A 1 85 ? -3.883 -5.206 1.935 1.00 90.62 85 LEU A O 1
ATOM 709 N N . ILE A 1 86 ? -3.843 -6.095 3.996 1.00 91.69 86 ILE A N 1
ATOM 710 C CA . ILE A 1 86 ? -2.402 -6.390 3.965 1.00 91.69 86 ILE A CA 1
ATOM 711 C C . ILE A 1 86 ? -2.088 -7.443 2.899 1.00 91.69 86 ILE A C 1
ATOM 713 O O . ILE A 1 86 ? -1.134 -7.280 2.142 1.00 91.69 86 ILE A O 1
ATOM 717 N N . THR A 1 87 ? -2.902 -8.495 2.804 1.00 94.50 87 THR A N 1
ATOM 718 C CA . THR A 1 87 ? -2.713 -9.563 1.812 1.00 94.50 87 THR A CA 1
ATOM 719 C C . THR A 1 87 ? -2.832 -9.015 0.387 1.00 94.50 87 THR A C 1
ATOM 721 O O . THR A 1 87 ? -1.970 -9.293 -0.446 1.00 94.50 87 THR A O 1
ATOM 724 N N . VAL A 1 88 ? -3.840 -8.170 0.128 1.00 93.75 88 VAL A N 1
ATOM 725 C CA . VAL A 1 88 ? -3.991 -7.434 -1.140 1.00 93.75 88 VAL A CA 1
ATOM 726 C C . VAL A 1 88 ? -2.745 -6.598 -1.419 1.00 93.75 88 VAL A C 1
ATOM 728 O O . VAL A 1 88 ? -2.156 -6.722 -2.490 1.00 93.75 88 VAL A O 1
ATOM 731 N N . LEU A 1 89 ? -2.301 -5.793 -0.450 1.00 93.38 89 LEU A N 1
ATOM 732 C CA . LEU A 1 89 ? -1.147 -4.917 -0.620 1.00 93.38 89 LEU A CA 1
ATOM 733 C C . LEU A 1 89 ? 0.109 -5.699 -1.018 1.00 93.38 89 LEU A C 1
ATOM 735 O O . LEU A 1 89 ? 0.765 -5.324 -1.983 1.00 93.38 89 LEU A O 1
ATOM 739 N N . ILE A 1 90 ? 0.418 -6.790 -0.313 1.00 94.62 90 ILE A N 1
ATOM 740 C CA . ILE A 1 90 ? 1.595 -7.619 -0.602 1.00 94.62 90 ILE A CA 1
ATOM 741 C C . ILE A 1 90 ? 1.472 -8.272 -1.985 1.00 94.62 90 ILE A C 1
ATOM 743 O O . ILE A 1 90 ? 2.461 -8.315 -2.709 1.00 94.62 90 ILE A O 1
ATOM 747 N N . SER A 1 91 ? 0.278 -8.741 -2.371 1.00 95.00 91 SER A N 1
ATOM 748 C CA . SER A 1 91 ? 0.072 -9.421 -3.660 1.00 95.00 91 SER A CA 1
ATOM 749 C C . SER A 1 91 ? 0.292 -8.516 -4.875 1.00 95.00 91 SER A C 1
ATOM 751 O O . SER A 1 91 ? 0.841 -8.954 -5.878 1.00 95.00 91 SER A O 1
ATOM 753 N N . VAL A 1 92 ? -0.099 -7.241 -4.785 1.00 94.44 92 VAL A N 1
ATOM 754 C CA . VAL A 1 92 ? -0.036 -6.306 -5.921 1.00 94.44 92 VAL A CA 1
ATOM 755 C C . VAL A 1 92 ? 1.288 -5.520 -5.943 1.00 94.44 92 VAL A C 1
ATOM 757 O O . VAL A 1 92 ? 1.668 -4.960 -6.973 1.00 94.44 92 VAL A O 1
ATOM 760 N N . LEU A 1 93 ? 2.036 -5.495 -4.833 1.00 94.12 93 LEU A N 1
ATOM 761 C CA . LEU A 1 93 ? 3.279 -4.727 -4.701 1.00 94.12 93 LEU A CA 1
ATOM 762 C C . LEU A 1 93 ? 4.340 -5.040 -5.782 1.00 94.12 93 LEU A C 1
ATOM 764 O O . LEU A 1 93 ? 4.897 -4.077 -6.321 1.00 94.12 93 LEU A O 1
ATOM 768 N N . PRO A 1 94 ? 4.609 -6.310 -6.163 1.00 95.00 94 PRO A N 1
ATOM 769 C CA . PRO A 1 94 ? 5.558 -6.618 -7.237 1.00 95.00 94 PRO A CA 1
ATOM 770 C C . PRO A 1 94 ? 5.167 -5.980 -8.574 1.00 95.00 94 PRO A C 1
ATOM 772 O O . PRO A 1 94 ? 5.999 -5.375 -9.241 1.00 95.00 94 PRO A O 1
ATOM 775 N N . PHE A 1 95 ? 3.883 -6.025 -8.935 1.00 94.06 95 PHE A N 1
ATOM 776 C CA . PHE A 1 95 ? 3.394 -5.444 -10.187 1.00 94.06 95 PHE A CA 1
ATOM 777 C C . PHE A 1 95 ? 3.503 -3.932 -10.185 1.00 94.06 95 PHE A C 1
ATOM 779 O O . PHE A 1 95 ? 4.011 -3.349 -11.131 1.00 94.06 95 PHE A O 1
ATOM 786 N N . ILE A 1 96 ? 3.060 -3.281 -9.112 1.00 94.56 96 ILE A N 1
ATOM 787 C CA . ILE A 1 96 ? 3.073 -1.818 -9.037 1.00 94.56 96 ILE A CA 1
ATOM 788 C C . ILE A 1 96 ? 4.502 -1.275 -9.074 1.00 94.56 96 ILE A C 1
ATOM 790 O O . ILE A 1 96 ? 4.753 -0.255 -9.711 1.00 94.56 96 ILE A O 1
ATOM 794 N N . THR A 1 97 ? 5.443 -1.962 -8.427 1.00 93.50 97 THR A N 1
ATOM 795 C CA . THR A 1 97 ? 6.862 -1.587 -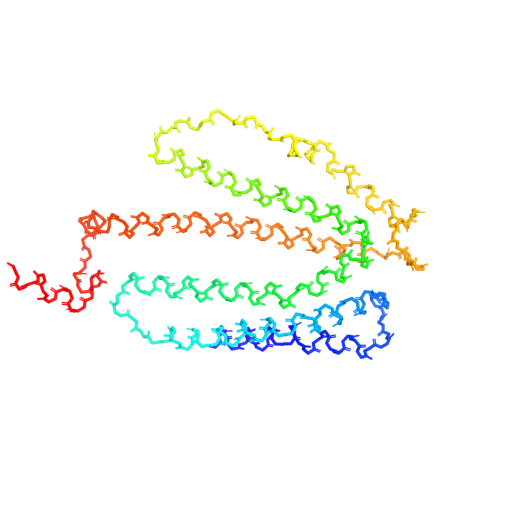8.475 1.00 93.50 97 THR A CA 1
ATOM 796 C C . THR A 1 97 ? 7.447 -1.786 -9.870 1.00 93.50 97 THR A C 1
ATOM 798 O O . THR A 1 97 ? 8.031 -0.845 -10.407 1.00 93.50 97 THR A O 1
ATOM 801 N N . GLY A 1 98 ? 7.219 -2.944 -10.497 1.00 92.50 98 GLY A N 1
ATOM 802 C CA . GLY A 1 98 ? 7.641 -3.206 -11.874 1.00 92.50 98 GLY A CA 1
ATOM 803 C C . GLY A 1 98 ? 7.075 -2.203 -12.879 1.00 92.50 98 GLY A C 1
ATOM 804 O O . GLY A 1 98 ? 7.831 -1.614 -13.651 1.00 92.50 98 GLY A O 1
ATOM 805 N N . LEU A 1 99 ? 5.765 -1.946 -12.826 1.00 93.12 99 LEU A N 1
ATOM 806 C CA . LEU A 1 99 ? 5.069 -0.974 -13.675 1.00 93.12 99 LEU A CA 1
ATOM 807 C C . LEU A 1 99 ? 5.621 0.440 -13.484 1.00 93.12 99 LEU A C 1
ATOM 809 O O . LEU A 1 99 ? 5.879 1.146 -14.457 1.00 93.12 99 LEU A O 1
ATOM 813 N N . SER A 1 100 ? 5.847 0.863 -12.238 1.00 92.94 100 SER A N 1
ATOM 814 C CA . SER A 1 100 ? 6.379 2.198 -11.966 1.00 92.94 100 SER A CA 1
ATOM 815 C C . SER A 1 100 ? 7.809 2.390 -12.453 1.00 92.94 100 SER A C 1
ATOM 817 O O . SER A 1 100 ? 8.133 3.459 -12.978 1.00 92.94 100 SER A O 1
ATOM 819 N N . ILE A 1 101 ? 8.649 1.365 -12.327 1.00 91.69 101 ILE A N 1
ATOM 820 C CA . ILE A 1 101 ? 10.024 1.391 -12.830 1.00 91.69 101 ILE A CA 1
ATOM 821 C C . ILE A 1 101 ? 10.041 1.387 -14.360 1.00 91.69 101 ILE A C 1
ATOM 823 O O . ILE A 1 101 ? 10.785 2.153 -14.966 1.00 91.69 101 ILE A O 1
ATOM 827 N N . ASP A 1 102 ? 9.178 0.601 -14.990 1.00 90.69 102 ASP A N 1
ATOM 828 C CA . ASP A 1 102 ? 9.067 0.547 -16.445 1.00 90.69 102 ASP A CA 1
ATOM 829 C C . ASP A 1 102 ? 8.555 1.865 -17.049 1.00 90.69 102 ASP A C 1
ATOM 831 O O . ASP A 1 102 ? 9.091 2.370 -18.035 1.00 90.69 102 ASP A O 1
ATOM 835 N N . GLY A 1 103 ? 7.561 2.486 -16.415 1.00 90.38 103 GLY A N 1
ATOM 836 C CA . GLY A 1 103 ? 6.977 3.728 -16.911 1.00 90.38 103 GLY A CA 1
ATOM 837 C C . GLY A 1 103 ? 7.774 4.986 -16.570 1.00 90.38 103 GLY A C 1
ATOM 838 O O . GLY A 1 103 ? 7.863 5.892 -17.392 1.00 90.38 103 GLY A O 1
ATOM 839 N N . THR A 1 104 ? 8.363 5.074 -15.372 1.00 90.88 104 THR A N 1
ATOM 840 C CA . THR A 1 104 ? 9.013 6.313 -14.881 1.00 90.88 104 THR A CA 1
ATOM 841 C C . THR A 1 104 ? 10.497 6.169 -14.547 1.00 90.88 104 THR A C 1
ATOM 843 O O . THR A 1 104 ? 11.159 7.162 -14.238 1.00 90.88 104 THR A O 1
ATOM 846 N N . GLY A 1 105 ? 11.047 4.959 -14.630 1.00 90.50 105 GLY A N 1
ATOM 847 C CA . GLY A 1 105 ? 12.405 4.655 -14.186 1.00 90.50 105 GLY A CA 1
ATOM 848 C C . GLY A 1 105 ? 12.549 4.640 -12.661 1.00 90.50 105 GLY A C 1
ATOM 849 O O . GLY A 1 105 ? 11.643 5.006 -11.907 1.00 90.50 105 GLY A O 1
ATOM 850 N N . TYR A 1 106 ? 13.735 4.252 -12.193 1.00 90.38 106 TYR A N 1
ATOM 851 C CA . TYR A 1 106 ? 14.053 4.190 -10.762 1.00 90.38 106 TYR A CA 1
ATOM 852 C C . TYR A 1 106 ? 13.962 5.557 -10.073 1.00 90.38 106 TYR A C 1
ATOM 854 O O . TYR A 1 106 ? 13.393 5.673 -8.986 1.00 90.38 106 TYR A O 1
ATOM 862 N N . LEU A 1 107 ? 14.472 6.610 -10.720 1.00 90.69 107 LEU A N 1
ATOM 863 C CA . LEU A 1 107 ? 14.410 7.972 -10.188 1.00 90.69 107 LEU A CA 1
ATOM 864 C C . LEU A 1 107 ? 12.960 8.457 -10.058 1.00 90.69 107 LEU A C 1
ATOM 866 O O . LEU A 1 107 ? 12.586 9.016 -9.025 1.00 90.69 107 LEU A O 1
ATOM 870 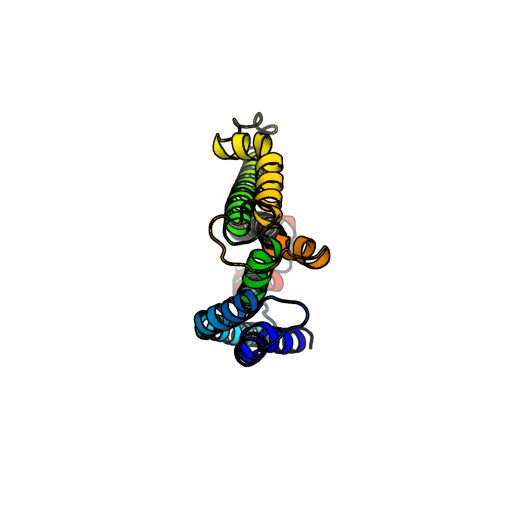N N . GLY A 1 108 ? 12.132 8.205 -11.077 1.00 91.25 108 GLY A N 1
ATOM 871 C CA . GLY A 1 108 ? 10.713 8.546 -11.050 1.00 91.25 108 GLY A CA 1
ATOM 872 C C . GLY A 1 108 ? 9.975 7.808 -9.937 1.00 91.25 108 GLY A C 1
ATOM 873 O O . GLY A 1 108 ? 9.276 8.439 -9.144 1.00 91.25 108 GLY A O 1
ATOM 874 N N . MET A 1 109 ? 10.201 6.500 -9.790 1.00 92.31 109 MET A N 1
ATOM 875 C CA . MET A 1 109 ? 9.656 5.719 -8.676 1.00 92.31 109 MET A CA 1
ATOM 876 C C . MET A 1 109 ? 10.064 6.299 -7.311 1.00 92.31 109 MET A C 1
ATOM 878 O O . MET A 1 109 ? 9.223 6.419 -6.419 1.00 92.31 109 MET A O 1
ATOM 882 N N . PHE A 1 110 ? 11.327 6.696 -7.131 1.00 91.69 110 PHE A N 1
ATOM 883 C CA . PHE A 1 110 ? 11.795 7.278 -5.871 1.00 91.69 110 PHE A CA 1
ATOM 884 C C . PHE A 1 110 ? 11.100 8.608 -5.549 1.00 91.69 110 PHE A C 1
ATOM 886 O O . PHE A 1 110 ? 10.647 8.826 -4.421 1.00 91.69 110 PHE A O 1
ATOM 893 N N . ILE A 1 111 ? 10.937 9.479 -6.548 1.00 91.56 111 ILE A N 1
ATOM 894 C CA . ILE A 1 111 ? 10.167 10.721 -6.408 1.00 91.56 111 ILE A CA 1
ATOM 895 C C . ILE A 1 111 ? 8.713 10.417 -6.025 1.00 91.56 111 ILE A C 1
ATOM 897 O O . ILE A 1 111 ? 8.171 11.048 -5.112 1.00 91.56 111 ILE A O 1
ATOM 901 N N . GLN A 1 112 ? 8.088 9.428 -6.667 1.00 92.94 112 GLN A N 1
ATOM 902 C CA . GLN A 1 112 ? 6.726 9.006 -6.341 1.00 92.94 112 GLN A CA 1
ATOM 903 C C . GLN A 1 112 ? 6.603 8.492 -4.899 1.00 92.94 112 GLN A C 1
ATOM 905 O O . GLN A 1 112 ? 5.653 8.859 -4.204 1.00 92.94 112 GLN A O 1
ATOM 910 N N . LEU A 1 113 ? 7.577 7.713 -4.414 1.00 92.94 113 LEU A N 1
ATOM 911 C CA . LEU A 1 113 ? 7.635 7.256 -3.022 1.00 92.94 113 LEU A CA 1
ATOM 912 C C . LEU A 1 113 ? 7.716 8.433 -2.042 1.00 92.94 113 LEU A C 1
ATOM 914 O O . LEU A 1 113 ? 6.942 8.482 -1.084 1.00 92.94 113 LEU A O 1
ATOM 918 N N . LEU A 1 114 ? 8.592 9.413 -2.292 1.00 90.81 114 LEU A N 1
ATOM 919 C CA . LEU A 1 114 ? 8.703 10.613 -1.453 1.00 90.81 114 LEU A CA 1
ATOM 920 C C . LEU A 1 114 ? 7.383 11.390 -1.395 1.00 90.81 114 LEU A C 1
ATOM 922 O O . LEU A 1 114 ? 6.948 11.809 -0.315 1.00 90.81 114 LEU A O 1
ATOM 926 N N . ILE A 1 115 ? 6.727 11.556 -2.548 1.00 90.00 115 ILE A N 1
ATOM 927 C CA . ILE A 1 115 ? 5.436 12.238 -2.628 1.00 90.00 115 ILE A CA 1
ATOM 928 C C . ILE A 1 115 ? 4.365 11.457 -1.860 1.00 90.00 115 ILE A C 1
ATOM 930 O O . ILE A 1 115 ? 3.646 12.037 -1.043 1.00 90.00 115 ILE A O 1
ATOM 934 N N . GLY A 1 116 ? 4.280 10.143 -2.060 1.00 90.56 116 GLY A N 1
ATOM 935 C CA . GLY A 1 116 ? 3.294 9.298 -1.394 1.00 90.56 116 GLY A CA 1
ATOM 936 C C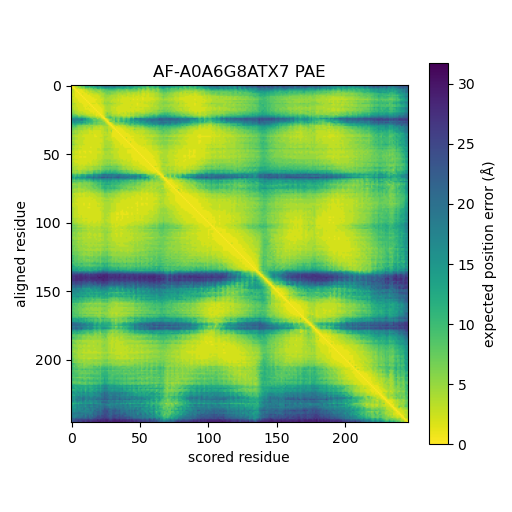 . GLY A 1 116 ? 3.477 9.223 0.123 1.00 90.56 116 GLY A C 1
ATOM 937 O O . GLY A 1 116 ? 2.501 9.352 0.862 1.00 90.56 116 GLY A O 1
ATOM 938 N N . ILE A 1 117 ? 4.714 9.127 0.621 1.00 89.88 117 ILE A N 1
ATOM 939 C CA . ILE A 1 117 ? 5.005 9.183 2.064 1.00 89.88 117 ILE A CA 1
ATOM 940 C C . ILE A 1 117 ? 4.536 10.519 2.650 1.00 89.88 117 ILE A C 1
ATOM 942 O O . ILE A 1 117 ? 3.866 10.554 3.687 1.00 89.88 117 ILE A O 1
ATOM 946 N N . ALA A 1 118 ? 4.829 11.631 1.973 1.00 88.31 118 ALA A N 1
ATOM 947 C CA . ALA A 1 118 ? 4.362 12.940 2.408 1.00 88.31 118 ALA A CA 1
ATOM 948 C C . ALA A 1 118 ? 2.824 13.019 2.438 1.00 88.31 118 ALA A C 1
ATOM 950 O O . ALA A 1 118 ? 2.264 13.569 3.394 1.00 88.31 118 ALA A O 1
ATOM 951 N N . LEU A 1 119 ? 2.132 12.435 1.450 1.00 88.69 119 LEU A N 1
ATOM 952 C CA . LEU A 1 119 ? 0.669 12.331 1.434 1.00 88.69 119 LEU A CA 1
ATOM 953 C C . LEU A 1 119 ? 0.137 11.520 2.620 1.00 88.69 119 LEU A C 1
ATOM 955 O O . LEU A 1 119 ? -0.811 11.961 3.267 1.00 88.69 119 LEU A O 1
ATOM 959 N N . ILE A 1 120 ? 0.740 10.377 2.948 1.00 89.69 120 ILE A N 1
ATOM 960 C CA . ILE A 1 120 ? 0.340 9.553 4.100 1.00 89.69 120 ILE A CA 1
ATOM 961 C C . ILE A 1 120 ? 0.490 10.346 5.404 1.00 89.69 120 ILE A C 1
ATOM 963 O O . ILE A 1 120 ? -0.463 10.464 6.179 1.00 89.69 120 ILE A O 1
ATOM 967 N N . ILE A 1 121 ? 1.647 10.981 5.619 1.00 87.94 121 ILE A N 1
ATOM 968 C CA . ILE A 1 121 ? 1.900 11.804 6.812 1.00 87.94 121 ILE A CA 1
ATOM 969 C C . ILE A 1 121 ? 0.873 12.941 6.920 1.00 87.94 121 ILE A C 1
ATOM 971 O O . ILE A 1 121 ? 0.400 13.255 8.017 1.00 87.94 121 ILE A O 1
ATOM 975 N N . ARG A 1 122 ? 0.512 13.572 5.794 1.00 85.62 122 ARG A N 1
ATOM 976 C CA . ARG A 1 122 ? -0.517 14.625 5.747 1.00 85.62 122 ARG A CA 1
ATOM 977 C C . ARG A 1 122 ? -1.858 14.115 6.240 1.00 85.62 122 ARG A C 1
ATOM 979 O O . ARG A 1 122 ? -2.496 14.773 7.059 1.00 85.62 122 ARG A O 1
ATOM 986 N N . SER A 1 123 ? -2.278 12.983 5.698 1.00 86.62 123 SER A N 1
ATOM 987 C CA . SER A 1 123 ? -3.587 12.392 5.920 1.00 86.62 123 SER A CA 1
ATOM 988 C C . SER A 1 123 ? -3.754 11.971 7.375 1.00 86.62 123 SER A C 1
ATOM 990 O O . SER A 1 123 ? -4.720 12.383 8.016 1.00 86.62 123 SER A O 1
ATOM 992 N N . VAL A 1 124 ? -2.750 11.308 7.956 1.00 85.56 124 VAL A N 1
ATOM 993 C CA . VAL A 1 124 ? -2.741 10.954 9.386 1.00 85.56 124 VAL A CA 1
ATOM 994 C C . VAL A 1 124 ? -2.768 12.202 10.277 1.00 85.56 124 VAL A C 1
ATOM 996 O O . VAL A 1 124 ? -3.568 12.283 11.210 1.00 85.56 124 VAL A O 1
ATOM 999 N N . LYS A 1 125 ? -1.948 13.223 9.981 1.00 85.31 125 LYS A N 1
ATOM 1000 C CA . LYS A 1 125 ? -1.949 14.483 10.751 1.00 85.31 125 LYS A CA 1
ATOM 1001 C C . LYS A 1 125 ? -3.300 15.193 10.695 1.00 85.31 125 LYS A C 1
ATOM 1003 O O . LYS A 1 125 ? -3.746 15.713 11.716 1.00 85.31 125 LYS A O 1
ATOM 1008 N N . ARG A 1 126 ? -3.942 15.220 9.524 1.00 85.25 126 ARG A N 1
ATOM 1009 C CA . ARG A 1 126 ? -5.254 15.848 9.334 1.00 85.25 126 ARG A CA 1
ATOM 1010 C C . ARG A 1 126 ? -6.328 15.145 10.156 1.00 85.25 126 ARG A C 1
ATOM 1012 O O . ARG A 1 126 ? -7.089 15.826 10.833 1.00 85.25 126 ARG A O 1
ATOM 1019 N N . GLU A 1 127 ? -6.383 13.816 10.118 1.00 84.25 127 GLU A N 1
ATOM 1020 C CA . GLU A 1 127 ? -7.374 13.075 10.907 1.00 84.25 127 GLU A CA 1
ATOM 1021 C C . GLU A 1 127 ? -7.104 13.204 12.409 1.00 84.25 127 GLU A C 1
ATOM 1023 O O . GLU A 1 127 ? -8.023 13.498 13.163 1.00 84.25 127 GLU A O 1
ATOM 1028 N N . SER A 1 128 ? -5.842 13.156 12.848 1.00 82.88 128 SER A N 1
ATOM 1029 C CA . SER A 1 128 ? -5.491 13.432 14.249 1.00 82.88 128 SER A CA 1
ATOM 1030 C C . SER A 1 128 ? -5.955 14.819 14.716 1.00 82.88 128 SER A C 1
ATOM 1032 O O . SER A 1 128 ? -6.489 14.954 15.816 1.00 82.88 128 SER A O 1
ATOM 1034 N N . GLN A 1 129 ? -5.799 15.855 13.885 1.00 84.06 129 GLN A N 1
ATOM 1035 C CA . GLN A 1 129 ? -6.287 17.201 14.198 1.00 84.06 129 GLN A CA 1
ATOM 1036 C C . GLN A 1 129 ? -7.814 17.273 14.258 1.00 84.06 129 GLN A C 1
ATOM 1038 O O . GLN A 1 129 ? -8.344 17.917 15.159 1.00 84.06 129 GLN A O 1
ATOM 1043 N N . LYS A 1 130 ? -8.520 16.606 13.339 1.00 84.75 130 LYS A N 1
ATOM 1044 C CA . LYS A 1 130 ? -9.987 16.524 13.372 1.00 84.75 130 LYS A CA 1
ATOM 1045 C C . LYS A 1 130 ? -10.479 15.845 14.647 1.00 84.75 130 LYS A C 1
ATOM 1047 O O . LYS A 1 130 ? -11.355 16.390 15.306 1.00 84.75 130 LYS A O 1
ATOM 1052 N N . CYS A 1 131 ? -9.884 14.716 15.030 1.00 80.00 131 CYS A N 1
ATOM 1053 C CA . CYS A 1 131 ? -10.246 14.020 16.264 1.00 80.00 131 CYS A CA 1
ATOM 1054 C C . CYS A 1 131 ? -10.029 14.906 17.495 1.00 80.00 131 CYS A C 1
ATOM 1056 O O . CYS A 1 131 ? -10.901 14.976 18.351 1.00 80.00 131 CYS A O 1
ATOM 1058 N N . LYS A 1 132 ? -8.909 15.638 17.569 1.00 81.12 132 LYS A N 1
ATOM 1059 C CA . LYS A 1 132 ? -8.671 16.596 18.662 1.00 81.12 132 LYS A CA 1
ATOM 1060 C C . LYS A 1 132 ? -9.707 17.718 18.690 1.00 81.12 132 LYS A C 1
ATOM 1062 O O . LYS A 1 132 ? -10.212 18.027 19.760 1.00 81.12 132 LYS A O 1
ATOM 1067 N N . ALA A 1 133 ? -10.046 18.287 17.534 1.00 82.62 133 ALA A N 1
ATOM 1068 C CA . ALA A 1 133 ? -11.050 19.346 17.454 1.00 82.62 133 ALA A CA 1
ATOM 1069 C C . ALA A 1 133 ? -12.424 18.876 17.958 1.00 82.62 133 ALA A C 1
ATOM 1071 O O . ALA A 1 133 ? -13.083 19.611 18.680 1.00 82.62 133 ALA A O 1
ATOM 1072 N N . ILE A 1 134 ? -12.818 17.639 17.633 1.00 81.00 134 ILE A N 1
ATOM 1073 C CA . ILE A 1 134 ? -14.061 17.029 18.130 1.00 81.00 134 ILE A CA 1
ATOM 1074 C C . ILE A 1 134 ? -13.993 16.788 19.647 1.00 81.00 134 ILE A C 1
ATOM 1076 O O . ILE A 1 134 ? -14.961 17.044 20.350 1.00 81.00 134 ILE A O 1
ATOM 1080 N N . LEU A 1 135 ? -12.861 16.295 20.159 1.00 77.88 135 LEU A N 1
ATOM 1081 C CA . LEU A 1 135 ? -12.718 15.915 21.570 1.00 77.88 135 LEU A CA 1
ATOM 1082 C C . LEU A 1 135 ? -12.636 17.100 22.536 1.00 77.88 135 LEU A C 1
ATOM 1084 O O . LEU A 1 135 ? -13.089 16.981 23.670 1.00 77.88 135 LEU A O 1
ATOM 1088 N N . TYR A 1 136 ? -12.024 18.203 22.113 1.00 80.81 136 TYR A N 1
ATOM 1089 C CA . TYR A 1 136 ? -11.786 19.372 22.965 1.00 80.81 136 TYR A CA 1
ATOM 1090 C C . TYR A 1 136 ? -12.738 20.537 22.680 1.00 80.81 136 TYR A C 1
ATOM 1092 O O . TYR A 1 136 ? -12.531 21.621 23.216 1.00 80.81 136 TYR A O 1
ATOM 1100 N N . ASP A 1 137 ? -13.735 20.333 21.809 1.00 74.25 137 ASP A N 1
ATOM 1101 C CA . ASP A 1 137 ? -14.620 21.383 21.279 1.00 74.25 137 ASP A CA 1
ATOM 1102 C C . ASP A 1 137 ? -13.841 22.633 20.807 1.00 74.25 137 ASP A C 1
ATOM 1104 O O . ASP A 1 137 ? -14.288 23.782 20.852 1.00 74.25 137 ASP A O 1
ATOM 1108 N N . GLU A 1 138 ? -12.600 22.412 20.356 1.00 70.19 138 GLU A N 1
ATOM 1109 C CA . GLU A 1 138 ? -11.749 23.471 19.844 1.00 70.19 138 GLU A CA 1
ATOM 1110 C C . GLU A 1 138 ? -12.305 23.891 18.482 1.00 70.19 138 GLU A C 1
ATOM 1112 O O . GLU A 1 138 ? -12.214 23.142 17.502 1.00 70.19 138 GLU A O 1
ATOM 1117 N N . LYS A 1 139 ? -12.834 25.121 18.384 1.00 59.25 139 LYS A N 1
ATOM 1118 C CA . LYS A 1 139 ? -13.124 25.775 17.096 1.00 59.25 139 LYS A CA 1
ATOM 1119 C C . LYS A 1 139 ? -11.908 25.611 16.191 1.00 59.25 139 LYS A C 1
ATOM 1121 O O . LYS A 1 139 ? -10.891 26.243 16.465 1.00 59.25 139 LYS A O 1
ATOM 1126 N N . LYS A 1 140 ? -12.031 24.749 15.161 1.00 53.88 140 LYS A N 1
ATOM 1127 C CA . LYS A 1 140 ? -11.004 24.363 14.166 1.00 53.88 140 LYS A CA 1
ATOM 1128 C C . LYS A 1 140 ? -9.698 25.127 14.381 1.00 53.88 140 LYS A C 1
ATOM 1130 O O . LYS A 1 140 ? -9.523 26.211 13.824 1.00 53.88 140 LYS A O 1
ATOM 1135 N N . SER A 1 141 ? -8.830 24.570 15.228 1.00 45.84 141 SER A N 1
ATOM 1136 C CA . SER A 1 141 ? -7.516 25.128 15.552 1.00 45.84 141 SER A CA 1
ATOM 1137 C C . SER A 1 141 ? -6.869 25.721 14.295 1.00 45.84 141 SER A C 1
ATOM 1139 O O . SER A 1 141 ? -6.768 25.034 13.269 1.00 45.84 141 SER A O 1
ATOM 1141 N N . LYS A 1 142 ? -6.510 27.017 14.352 1.00 48.94 142 LYS A N 1
ATOM 1142 C CA . LYS A 1 142 ? -5.877 27.775 13.256 1.00 48.94 142 LYS A CA 1
ATOM 1143 C C . LYS A 1 142 ? -4.849 26.883 12.568 1.00 48.94 1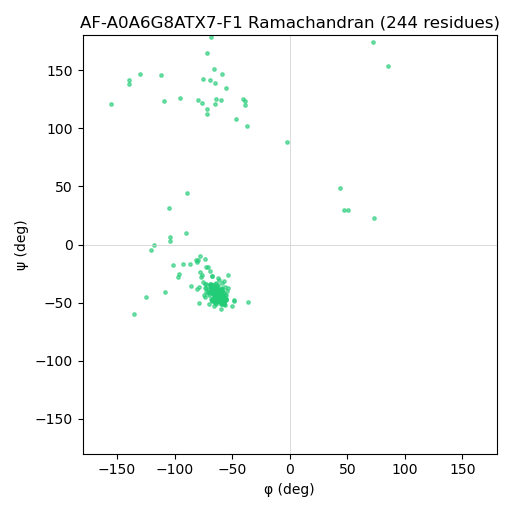42 LYS A C 1
ATOM 1145 O O . LYS A 1 142 ? -3.975 26.347 13.246 1.00 48.94 142 LYS A O 1
ATOM 1150 N N . ALA A 1 143 ? -4.974 26.723 11.247 1.00 51.78 143 ALA A N 1
ATOM 1151 C CA . ALA A 1 143 ? -4.153 25.839 10.422 1.00 51.78 143 ALA A CA 1
ATOM 1152 C C . ALA A 1 143 ? -2.690 25.824 10.898 1.00 51.78 143 ALA A C 1
ATOM 1154 O O . ALA A 1 143 ? -1.932 26.767 10.665 1.00 51.78 143 ALA A O 1
ATOM 1155 N N . LYS A 1 144 ? -2.311 24.765 11.627 1.00 55.06 144 LYS A N 1
ATOM 1156 C CA . LYS A 1 144 ? -0.969 24.630 12.199 1.00 55.06 144 LYS A CA 1
ATOM 1157 C C . LYS A 1 144 ? 0.052 24.759 11.067 1.00 55.06 144 LYS A C 1
ATOM 1159 O O . LYS A 1 144 ? -0.144 24.143 10.016 1.00 55.06 144 LYS A O 1
ATOM 1164 N N . LYS A 1 145 ? 1.119 25.550 11.279 1.00 56.53 145 LYS A N 1
ATOM 1165 C CA . LYS A 1 145 ? 2.196 25.798 10.298 1.00 56.53 145 LYS A CA 1
ATOM 1166 C C . LYS A 1 145 ? 2.527 24.511 9.535 1.00 56.53 145 LYS A C 1
ATOM 1168 O O . LYS A 1 145 ? 2.880 23.491 10.132 1.00 56.53 145 LYS A O 1
ATOM 1173 N N . ARG A 1 146 ? 2.362 24.564 8.210 1.00 60.59 146 ARG A N 1
ATOM 1174 C CA . ARG A 1 146 ? 2.626 23.451 7.292 1.00 60.59 146 ARG A CA 1
ATOM 1175 C C . ARG A 1 146 ? 4.104 23.071 7.444 1.00 60.59 146 ARG A C 1
ATOM 1177 O O . ARG A 1 146 ? 4.966 23.938 7.349 1.00 60.59 146 ARG A O 1
ATOM 1184 N N . GLY A 1 147 ? 4.390 21.805 7.754 1.00 65.19 147 GLY A N 1
ATOM 1185 C CA . GLY A 1 147 ? 5.772 21.351 7.947 1.00 65.19 147 GLY A CA 1
ATOM 1186 C C . GLY A 1 147 ? 6.616 21.577 6.689 1.00 65.19 147 GLY A C 1
ATOM 1187 O O . GLY A 1 147 ? 6.094 21.458 5.582 1.00 65.19 147 GLY A O 1
ATOM 1188 N N . THR A 1 148 ? 7.907 21.870 6.855 1.00 68.31 148 THR A N 1
ATOM 1189 C CA . THR A 1 148 ? 8.840 22.265 5.781 1.00 68.31 148 THR A CA 1
ATOM 1190 C C . THR A 1 148 ? 8.782 21.339 4.562 1.00 68.31 148 THR A C 1
ATOM 1192 O O . THR A 1 148 ? 8.578 21.809 3.446 1.00 68.31 148 THR A O 1
ATOM 1195 N N . MET A 1 149 ? 8.829 20.019 4.776 1.00 66.25 149 MET A N 1
ATOM 1196 C CA . MET A 1 149 ? 8.735 19.011 3.708 1.00 66.25 149 MET A CA 1
ATOM 1197 C C . MET A 1 149 ? 7.420 19.099 2.917 1.00 66.25 149 MET A C 1
ATOM 1199 O O . MET A 1 149 ? 7.419 19.026 1.695 1.00 66.25 149 MET A O 1
ATOM 1203 N N . MET A 1 150 ? 6.293 19.316 3.5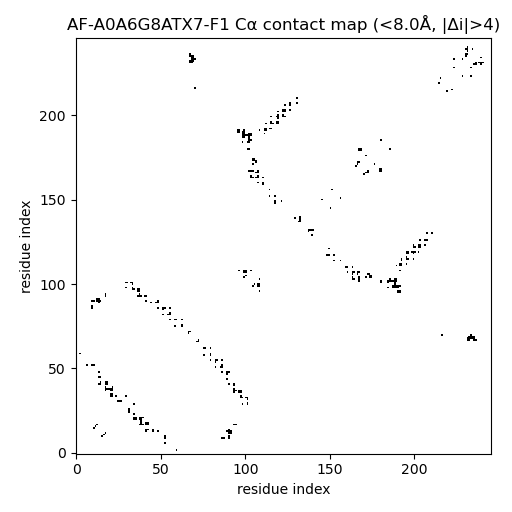98 1.00 70.19 150 MET A N 1
ATOM 1204 C CA . MET A 1 150 ? 4.974 19.418 2.966 1.00 70.19 150 MET A CA 1
ATOM 1205 C C . MET A 1 150 ? 4.846 20.699 2.133 1.00 70.19 150 MET A C 1
ATOM 1207 O O . MET A 1 150 ? 4.182 20.691 1.102 1.00 70.19 150 MET A O 1
ATOM 1211 N N . THR A 1 151 ? 5.475 21.791 2.569 1.00 74.38 151 THR A N 1
ATOM 1212 C CA . THR A 1 151 ? 5.521 23.055 1.823 1.00 74.38 151 THR A CA 1
ATOM 1213 C C . THR A 1 151 ? 6.360 22.913 0.556 1.00 74.38 151 THR A C 1
ATOM 1215 O O . THR A 1 151 ? 5.892 23.290 -0.518 1.00 74.38 151 THR A O 1
ATOM 1218 N N . ILE A 1 152 ? 7.548 22.305 0.667 1.00 75.06 152 ILE A N 1
ATOM 1219 C CA . ILE A 1 152 ? 8.431 22.000 -0.469 1.00 75.06 152 ILE A CA 1
ATOM 1220 C C . ILE A 1 152 ? 7.682 21.144 -1.490 1.00 75.06 152 ILE A C 1
ATOM 1222 O O . ILE A 1 152 ? 7.595 21.515 -2.654 1.00 75.06 152 ILE A O 1
ATOM 1226 N N . LEU A 1 153 ? 7.059 20.053 -1.049 1.00 78.81 153 LEU A N 1
ATOM 1227 C CA . LEU A 1 153 ? 6.377 19.125 -1.943 1.00 78.81 153 LEU A CA 1
ATOM 1228 C C . LEU A 1 153 ? 5.165 19.754 -2.646 1.00 78.81 153 LEU A C 1
ATOM 1230 O O . LEU A 1 153 ? 4.897 19.460 -3.802 1.00 78.81 153 LEU A O 1
ATOM 1234 N N . THR A 1 154 ? 4.442 20.663 -1.988 1.00 72.00 154 THR A N 1
ATOM 1235 C CA . THR A 1 154 ? 3.323 21.371 -2.635 1.00 72.00 154 THR A CA 1
ATOM 1236 C C . THR A 1 154 ? 3.769 22.471 -3.586 1.00 72.00 154 THR A C 1
ATOM 1238 O O . THR A 1 154 ? 3.032 22.799 -4.507 1.00 72.00 154 THR A O 1
ATOM 1241 N N . LYS A 1 155 ? 4.958 23.041 -3.364 1.00 81.31 155 LYS A N 1
ATOM 1242 C CA . LYS A 1 155 ? 5.513 24.101 -4.209 1.00 81.31 155 LYS A CA 1
ATOM 1243 C C . LYS A 1 155 ? 6.259 23.532 -5.419 1.00 81.31 155 LYS A C 1
ATOM 1245 O O . LYS A 1 155 ? 6.182 24.102 -6.497 1.00 81.31 155 LYS A O 1
ATOM 1250 N N . TYR A 1 156 ? 6.942 22.401 -5.241 1.00 84.62 156 TYR A N 1
ATOM 1251 C CA . TYR A 1 156 ? 7.832 21.804 -6.239 1.00 84.62 156 TYR A CA 1
ATOM 1252 C C . TYR A 1 156 ? 7.389 20.414 -6.718 1.00 84.62 156 TYR A C 1
ATOM 1254 O O . TYR A 1 156 ? 8.044 19.840 -7.577 1.00 84.62 156 TYR A O 1
ATOM 1262 N N . GLY A 1 157 ? 6.279 19.859 -6.221 1.00 82.00 157 GLY A N 1
ATOM 1263 C CA . GLY A 1 157 ? 5.810 18.520 -6.604 1.00 82.00 157 GLY A CA 1
ATOM 1264 C C . GLY A 1 157 ? 5.540 18.377 -8.101 1.00 82.00 157 GLY A C 1
ATOM 1265 O O . GLY A 1 157 ? 5.945 17.386 -8.695 1.00 82.00 157 GLY A O 1
ATOM 1266 N N . GLY A 1 158 ? 4.947 19.398 -8.730 1.00 85.06 158 GLY A N 1
ATOM 1267 C CA . GLY A 1 158 ? 4.764 19.422 -10.186 1.00 85.06 158 GLY A CA 1
ATOM 1268 C C . GLY A 1 158 ? 6.093 19.436 -10.948 1.00 85.06 158 GLY A C 1
ATOM 1269 O O . GLY A 1 158 ? 6.240 18.729 -11.938 1.00 85.06 158 GLY A O 1
ATOM 1270 N N . ILE A 1 159 ? 7.091 20.165 -10.440 1.00 89.19 159 ILE A N 1
ATOM 1271 C CA . ILE A 1 159 ? 8.439 20.200 -11.026 1.00 89.19 159 ILE A CA 1
ATOM 1272 C C . ILE A 1 159 ? 9.122 18.837 -10.881 1.00 89.19 159 ILE A C 1
ATOM 1274 O O . ILE A 1 159 ? 9.733 18.370 -11.831 1.00 89.19 159 ILE A O 1
ATOM 1278 N N . LEU A 1 160 ? 8.974 18.159 -9.739 1.00 88.62 160 LEU A N 1
ATOM 1279 C CA . LEU A 1 160 ? 9.508 16.809 -9.532 1.00 88.62 160 LEU A CA 1
ATOM 1280 C C . LEU A 1 160 ? 8.854 15.773 -10.460 1.00 88.62 160 LEU A C 1
ATOM 1282 O O . LEU A 1 160 ? 9.531 14.873 -10.955 1.00 88.62 160 LEU A O 1
ATOM 1286 N N . ILE A 1 161 ? 7.553 15.913 -10.731 1.00 87.69 161 ILE A N 1
ATOM 1287 C CA . ILE A 1 161 ? 6.832 15.078 -11.702 1.00 87.69 161 ILE A CA 1
ATOM 1288 C C . ILE A 1 161 ? 7.370 15.319 -13.115 1.00 87.69 161 ILE A C 1
ATOM 1290 O O . ILE A 1 161 ? 7.747 14.364 -13.791 1.00 87.69 161 ILE A O 1
ATOM 1294 N N . LEU A 1 162 ? 7.477 16.582 -13.538 1.00 89.38 162 LEU A N 1
ATOM 1295 C CA . LEU A 1 162 ? 8.039 16.940 -14.844 1.00 89.38 162 LEU A CA 1
ATOM 1296 C C . LEU A 1 162 ? 9.486 16.469 -14.983 1.00 89.38 162 LEU A C 1
ATOM 1298 O O . LEU A 1 162 ? 9.857 15.939 -16.024 1.00 89.38 162 LEU A O 1
ATOM 1302 N N . PHE A 1 163 ? 10.281 16.594 -13.922 1.00 90.44 163 PHE A N 1
ATOM 1303 C CA . PHE A 1 163 ? 11.648 16.095 -13.882 1.00 90.44 163 PHE A CA 1
ATOM 1304 C C . PHE A 1 163 ? 11.705 14.570 -14.006 1.00 90.44 163 PHE A C 1
ATOM 1306 O O . PHE A 1 163 ? 12.557 14.059 -14.721 1.00 90.44 163 PHE A O 1
ATOM 1313 N N . SER A 1 164 ? 10.775 13.836 -13.386 1.00 88.56 164 SER A N 1
ATOM 1314 C CA . SER A 1 164 ? 10.684 12.374 -13.532 1.00 88.56 164 SER A CA 1
ATOM 1315 C C . SER A 1 164 ? 10.389 11.970 -14.979 1.00 88.56 164 SER A C 1
ATOM 1317 O O . SER A 1 164 ? 11.028 11.065 -15.510 1.00 88.56 164 SER A O 1
ATOM 1319 N N . ILE A 1 165 ? 9.460 12.674 -15.635 1.00 89.38 165 ILE A N 1
ATOM 1320 C CA . ILE A 1 165 ? 9.119 12.446 -17.047 1.00 89.38 165 ILE A CA 1
ATOM 1321 C C . ILE A 1 165 ? 10.314 12.799 -17.939 1.00 89.38 165 ILE A C 1
ATOM 1323 O O . ILE A 1 165 ? 10.727 11.990 -18.761 1.00 89.38 165 ILE A O 1
ATOM 1327 N N . ALA A 1 166 ? 10.924 13.969 -17.745 1.00 90.00 166 ALA A N 1
ATOM 1328 C CA . ALA A 1 166 ? 12.089 14.392 -18.517 1.00 90.00 166 ALA A CA 1
ATOM 1329 C C . ALA A 1 166 ? 13.278 13.439 -18.326 1.00 90.00 166 ALA A C 1
ATOM 1331 O O . ALA A 1 166 ? 13.954 13.090 -19.290 1.00 90.00 166 ALA A O 1
ATOM 1332 N N . ASN A 1 167 ? 13.501 12.956 -17.101 1.00 89.44 167 ASN A N 1
ATOM 1333 C CA . ASN A 1 167 ? 14.517 11.950 -16.825 1.00 89.44 167 ASN A CA 1
ATOM 1334 C C . ASN A 1 167 ? 14.271 10.671 -17.617 1.00 89.44 167 ASN A C 1
ATOM 1336 O O . ASN A 1 167 ? 15.217 10.091 -18.133 1.00 89.44 167 ASN A O 1
ATOM 1340 N N . ARG A 1 168 ? 13.011 10.253 -17.750 1.00 87.19 168 ARG A N 1
ATOM 1341 C CA . ARG A 1 168 ? 12.665 9.039 -18.479 1.00 87.19 168 ARG A CA 1
ATOM 1342 C C . ARG A 1 168 ? 12.905 9.139 -19.988 1.00 87.19 168 ARG A C 1
ATOM 1344 O O . ARG A 1 168 ? 13.262 8.123 -20.566 1.00 87.19 168 ARG A O 1
ATOM 1351 N N . TYR A 1 169 ? 12.706 10.313 -20.593 1.00 86.31 169 TYR A N 1
ATOM 1352 C CA . TYR A 1 169 ? 12.820 10.508 -22.048 1.00 86.31 169 TYR A CA 1
ATOM 1353 C C . TYR A 1 169 ? 14.176 11.036 -22.531 1.00 86.31 169 TYR A C 1
ATOM 1355 O O . TYR A 1 169 ? 14.501 10.848 -23.701 1.00 86.31 169 TYR A O 1
ATOM 1363 N N . PHE A 1 170 ? 14.920 11.751 -21.680 1.00 86.19 170 PHE A N 1
ATOM 1364 C CA . PHE A 1 170 ? 16.121 12.480 -22.103 1.00 86.19 170 PHE A CA 1
ATOM 1365 C C . PHE A 1 170 ? 17.375 12.120 -21.306 1.00 86.19 170 PHE A C 1
ATOM 1367 O O . PHE A 1 170 ? 18.438 11.955 -21.895 1.00 86.19 170 PHE A O 1
ATOM 1374 N N . PHE A 1 171 ? 17.287 12.039 -19.973 1.00 83.75 171 PHE A N 1
ATOM 1375 C CA . PHE A 1 171 ? 18.488 11.962 -19.128 1.00 83.75 171 PHE A CA 1
ATOM 1376 C C . PHE A 1 171 ? 18.872 10.540 -18.702 1.00 83.75 171 PHE A C 1
ATOM 1378 O O . PHE A 1 171 ? 20.043 10.292 -18.436 1.00 83.75 171 PHE A O 1
ATOM 1385 N N . HIS A 1 172 ? 17.905 9.622 -18.606 1.00 82.75 172 HIS A N 1
ATOM 1386 C CA . HIS A 1 172 ? 18.080 8.217 -18.215 1.00 82.75 172 HIS A CA 1
ATOM 1387 C C . HIS A 1 172 ? 18.882 8.003 -16.915 1.00 82.75 172 HIS A C 1
ATOM 1389 O O . HIS A 1 172 ? 19.526 6.971 -16.727 1.00 82.75 172 HIS A O 1
ATOM 1395 N N . ILE A 1 173 ? 18.833 8.955 -15.974 1.00 80.94 173 ILE A N 1
ATOM 1396 C CA . ILE A 1 173 ? 19.623 8.879 -14.739 1.00 80.94 173 ILE A CA 1
ATOM 1397 C C . ILE A 1 173 ? 19.170 7.674 -13.916 1.00 80.94 173 ILE A C 1
ATOM 1399 O O . ILE A 1 173 ? 17.994 7.557 -13.549 1.00 80.94 173 ILE A O 1
ATOM 1403 N N . GLY A 1 174 ? 20.140 6.818 -13.588 1.00 72.12 174 GLY A N 1
ATOM 1404 C CA . GLY A 1 174 ? 19.951 5.644 -12.743 1.00 72.12 174 GLY A CA 1
ATOM 1405 C C . GLY A 1 174 ? 19.202 4.507 -13.429 1.00 72.12 174 GLY A C 1
ATOM 1406 O O . GLY A 1 174 ? 18.563 3.723 -12.731 1.00 72.12 174 GLY A O 1
ATOM 1407 N N . SER A 1 175 ? 19.198 4.444 -14.766 1.00 71.75 175 SER A N 1
ATOM 1408 C CA . SER A 1 175 ? 18.432 3.426 -15.474 1.00 71.75 175 SER A CA 1
ATOM 1409 C C . SER A 1 175 ? 18.971 3.099 -16.875 1.00 71.75 175 SER A C 1
ATOM 1411 O O . SER A 1 175 ? 18.950 3.965 -17.744 1.00 71.75 175 SER A O 1
ATOM 1413 N N . ASP A 1 176 ? 19.339 1.839 -17.122 1.00 67.81 176 ASP A N 1
ATOM 1414 C CA . ASP A 1 176 ? 19.856 1.354 -18.417 1.00 67.81 176 ASP A CA 1
ATOM 1415 C C . ASP A 1 176 ? 18.731 0.876 -19.350 1.00 67.81 176 ASP A C 1
ATOM 1417 O O . ASP A 1 176 ? 18.789 -0.211 -19.930 1.00 67.81 176 ASP A O 1
ATOM 1421 N N . PHE A 1 177 ? 17.641 1.638 -19.450 1.00 69.69 177 PHE A N 1
ATOM 1422 C CA . PHE A 1 177 ? 16.565 1.280 -20.373 1.00 69.69 177 PHE A CA 1
ATOM 1423 C C . PHE A 1 177 ? 16.944 1.705 -21.783 1.00 69.69 177 PHE A C 1
ATOM 1425 O O . PHE A 1 177 ? 17.193 2.881 -22.031 1.00 69.69 177 PHE A O 1
ATOM 1432 N N . SER A 1 178 ? 16.933 0.749 -22.708 1.00 63.91 178 SER A N 1
ATOM 1433 C CA . SER A 1 178 ? 17.227 0.993 -24.120 1.00 63.91 178 SER A CA 1
ATOM 1434 C C . SER A 1 178 ? 16.141 1.801 -24.833 1.00 63.91 178 SER A C 1
ATOM 1436 O O . SER A 1 178 ? 16.433 2.438 -25.839 1.00 63.91 178 SER A O 1
ATOM 1438 N N . ASN A 1 179 ? 14.907 1.799 -24.311 1.00 73.81 179 ASN A N 1
ATOM 1439 C CA . ASN A 1 179 ? 13.742 2.388 -24.962 1.00 73.81 179 ASN A CA 1
ATOM 1440 C C . ASN A 1 179 ? 12.951 3.322 -24.043 1.00 73.81 179 ASN A C 1
ATOM 1442 O O . ASN A 1 179 ? 12.795 3.086 -22.841 1.00 73.81 179 ASN A O 1
ATOM 1446 N N . ASN A 1 180 ? 12.379 4.350 -24.667 1.00 83.38 180 ASN A N 1
ATOM 1447 C CA . ASN A 1 180 ? 11.418 5.243 -24.040 1.00 83.38 180 ASN A CA 1
ATOM 1448 C C . ASN A 1 180 ? 10.047 4.562 -23.909 1.00 83.38 180 ASN A C 1
ATOM 1450 O O . ASN A 1 180 ? 9.623 3.855 -24.826 1.00 83.38 180 ASN A O 1
ATOM 1454 N N . PRO A 1 181 ? 9.319 4.791 -22.803 1.00 84.94 181 PRO A N 1
ATOM 1455 C CA . PRO A 1 181 ? 7.992 4.228 -22.628 1.00 84.94 181 PRO A CA 1
ATOM 1456 C C . PRO A 1 181 ? 7.005 4.886 -23.599 1.00 84.94 181 PRO A C 1
ATOM 1458 O O . PRO A 1 181 ? 7.033 6.101 -23.830 1.00 84.94 181 PRO A O 1
ATOM 1461 N N . GLY A 1 182 ? 6.089 4.079 -24.135 1.00 85.31 182 GLY A N 1
ATOM 1462 C CA . GLY A 1 182 ? 4.916 4.586 -24.843 1.00 85.31 182 GLY A CA 1
ATOM 1463 C C . GLY A 1 182 ? 3.937 5.296 -23.898 1.00 85.31 182 GLY A C 1
ATOM 1464 O O . GLY A 1 182 ? 4.129 5.333 -22.682 1.00 85.31 182 GLY A O 1
ATOM 1465 N N . LEU A 1 183 ? 2.836 5.818 -24.445 1.00 85.81 183 LEU A N 1
ATOM 1466 C CA . LEU A 1 183 ? 1.808 6.522 -23.664 1.00 85.81 183 LEU A CA 1
ATOM 1467 C C . LEU A 1 183 ? 1.259 5.664 -22.511 1.00 85.81 183 LEU A C 1
ATOM 1469 O O . LEU A 1 183 ? 1.181 6.129 -21.376 1.00 85.81 183 LEU A O 1
ATOM 1473 N N . PHE A 1 184 ? 0.914 4.402 -22.788 1.00 85.62 184 PHE A N 1
ATOM 1474 C CA . PHE A 1 184 ? 0.444 3.465 -21.762 1.00 85.62 184 PHE A CA 1
ATOM 1475 C C . PHE A 1 184 ? 1.511 3.199 -20.702 1.00 85.62 184 PHE A C 1
ATOM 1477 O O . PHE A 1 184 ? 1.189 3.199 -19.516 1.00 85.62 184 PHE A O 1
ATOM 1484 N N . GLY A 1 185 ? 2.770 3.096 -21.140 1.00 86.50 185 GLY A N 1
ATOM 1485 C CA . GLY A 1 185 ? 3.956 3.037 -20.291 1.00 86.50 185 GLY A CA 1
ATOM 1486 C C . GLY A 1 185 ? 3.995 4.134 -19.249 1.00 86.50 185 GLY A C 1
ATOM 1487 O O . GLY A 1 185 ? 4.081 3.895 -18.045 1.00 86.50 185 GLY A O 1
ATOM 1488 N N . LEU A 1 186 ? 3.841 5.364 -19.723 1.00 87.94 186 LEU A N 1
ATOM 1489 C CA . LEU A 1 186 ? 3.824 6.523 -18.857 1.00 87.94 186 LEU A CA 1
ATOM 1490 C C . LEU A 1 186 ? 2.619 6.516 -17.907 1.00 87.94 186 LEU A C 1
ATOM 1492 O O . LEU A 1 186 ? 2.782 6.878 -16.748 1.00 87.94 186 LEU A O 1
ATOM 1496 N N . LEU A 1 187 ? 1.436 6.080 -18.354 1.00 89.81 187 LEU A N 1
ATOM 1497 C CA . LEU A 1 187 ? 0.226 6.031 -17.524 1.00 89.81 187 LEU A CA 1
ATOM 1498 C C . LEU A 1 187 ? 0.345 5.031 -16.366 1.00 89.81 187 LEU A C 1
ATOM 1500 O O . LEU A 1 187 ? 0.147 5.419 -15.212 1.00 89.81 187 LEU A O 1
ATOM 1504 N N . TYR A 1 188 ? 0.695 3.767 -16.638 1.00 90.81 188 TYR A N 1
ATOM 1505 C CA . TYR A 1 188 ? 0.872 2.780 -15.564 1.00 90.81 188 TYR A CA 1
ATOM 1506 C C . TYR A 1 188 ? 2.122 3.050 -14.721 1.00 90.81 188 TYR A C 1
ATOM 1508 O O . TYR A 1 188 ? 2.194 2.610 -13.575 1.00 90.81 188 TYR A O 1
ATOM 1516 N N . GLY A 1 189 ? 3.078 3.828 -15.239 1.00 91.56 189 GLY A N 1
ATOM 1517 C CA . GLY A 1 189 ? 4.253 4.290 -14.505 1.00 91.56 189 GLY A CA 1
ATOM 1518 C C . GLY A 1 189 ? 3.922 4.995 -13.185 1.00 91.56 189 GLY A C 1
ATOM 1519 O O . GLY A 1 189 ? 4.701 4.955 -12.229 1.00 91.56 189 GLY A O 1
ATOM 1520 N N . TRP A 1 190 ? 2.731 5.585 -13.090 1.00 91.81 190 TRP A N 1
ATOM 1521 C CA . TRP A 1 190 ? 2.242 6.255 -11.886 1.00 91.81 190 TRP A CA 1
ATOM 1522 C C . TRP A 1 190 ? 1.466 5.334 -10.932 1.00 91.81 190 TRP A C 1
ATOM 1524 O O . TRP A 1 190 ? 0.862 5.803 -9.970 1.00 91.81 190 TRP A O 1
ATOM 1534 N N . ALA A 1 191 ? 1.466 4.015 -11.141 1.00 92.88 191 ALA A N 1
ATOM 1535 C CA . ALA A 1 191 ? 0.707 3.085 -10.305 1.00 92.88 191 ALA A CA 1
ATOM 1536 C C . ALA A 1 191 ? 1.057 3.191 -8.807 1.00 92.88 191 ALA A C 1
ATOM 1538 O O . ALA A 1 191 ? 0.166 3.115 -7.956 1.00 92.88 191 ALA A O 1
ATOM 1539 N N . ILE A 1 192 ? 2.328 3.430 -8.458 1.00 93.50 192 ILE A N 1
ATOM 1540 C CA . ILE A 1 192 ? 2.741 3.510 -7.052 1.00 93.50 192 ILE A CA 1
ATOM 1541 C C . ILE A 1 192 ? 2.194 4.754 -6.346 1.00 93.50 192 ILE A C 1
ATOM 1543 O O . ILE A 1 192 ? 1.801 4.658 -5.183 1.00 93.50 192 ILE A O 1
ATOM 1547 N N . ILE A 1 193 ? 2.072 5.906 -7.022 1.00 91.56 193 ILE A N 1
ATOM 1548 C CA . ILE A 1 193 ? 1.458 7.088 -6.396 1.00 91.56 193 ILE A CA 1
ATOM 1549 C C . ILE A 1 193 ? -0.041 6.881 -6.158 1.00 91.56 193 ILE A C 1
ATOM 1551 O O . ILE A 1 193 ? -0.563 7.313 -5.128 1.00 91.56 193 ILE A O 1
ATOM 1555 N N . ILE A 1 194 ? -0.717 6.168 -7.066 1.00 91.81 194 ILE A N 1
ATOM 1556 C CA . ILE A 1 194 ? -2.129 5.794 -6.919 1.00 91.81 194 ILE A CA 1
ATOM 1557 C C . ILE A 1 194 ? -2.292 4.873 -5.706 1.00 91.81 194 ILE A C 1
ATOM 1559 O O . ILE A 1 194 ? -3.133 5.139 -4.845 1.00 91.81 194 ILE A O 1
ATOM 1563 N N . LEU A 1 195 ? -1.443 3.848 -5.583 1.00 93.06 195 LEU A N 1
ATOM 1564 C CA . LEU A 1 195 ? -1.434 2.943 -4.433 1.00 93.06 195 LEU A CA 1
ATOM 1565 C C . LEU A 1 195 ? -1.208 3.695 -3.119 1.00 93.06 195 LEU A C 1
ATOM 1567 O O . LEU A 1 195 ? -1.963 3.520 -2.165 1.00 93.06 195 LEU A O 1
ATOM 1571 N N . LEU A 1 196 ? -0.195 4.560 -3.062 1.00 93.19 196 LEU A N 1
ATOM 1572 C CA . LEU A 1 196 ? 0.111 5.346 -1.864 1.00 93.19 196 LEU A CA 1
ATOM 1573 C C . LEU A 1 196 ? -1.021 6.325 -1.524 1.00 93.19 196 LEU A C 1
ATOM 1575 O O . LEU A 1 196 ? -1.302 6.552 -0.346 1.00 93.19 196 LEU A O 1
ATOM 1579 N N . GLY A 1 197 ? -1.712 6.863 -2.531 1.00 90.88 197 GLY A N 1
ATOM 1580 C CA . GLY A 1 197 ? -2.937 7.641 -2.358 1.00 90.88 197 GLY A CA 1
ATOM 1581 C C . GLY A 1 197 ? -4.066 6.819 -1.731 1.00 90.88 197 GLY A C 1
ATOM 1582 O O . GLY A 1 197 ? -4.664 7.254 -0.745 1.00 90.88 197 GLY A O 1
ATOM 1583 N N . ALA A 1 198 ? -4.310 5.607 -2.234 1.00 91.25 198 ALA A N 1
ATOM 1584 C CA . ALA A 1 198 ? -5.303 4.690 -1.678 1.00 91.25 198 ALA A CA 1
ATOM 1585 C C . ALA A 1 198 ? -4.968 4.287 -0.231 1.00 91.25 198 ALA A C 1
ATOM 1587 O O . ALA A 1 198 ? -5.835 4.353 0.641 1.00 91.25 198 ALA A O 1
ATOM 1588 N N . ILE A 1 199 ? -3.700 3.968 0.059 1.00 91.44 199 ILE A N 1
ATOM 1589 C CA . ILE A 1 199 ? -3.210 3.685 1.419 1.00 91.44 199 ILE A CA 1
ATOM 1590 C C . ILE A 1 199 ? -3.421 4.898 2.327 1.00 91.44 199 ILE A C 1
ATOM 1592 O O . ILE A 1 199 ? -3.882 4.754 3.456 1.00 91.44 199 ILE A O 1
ATOM 1596 N N . SER A 1 200 ? -3.120 6.101 1.840 1.00 90.50 200 SER A N 1
ATOM 1597 C CA . SER A 1 200 ? -3.295 7.349 2.586 1.00 90.50 200 SER A CA 1
ATOM 1598 C C . SER A 1 200 ? -4.757 7.575 2.992 1.00 90.50 200 SER A C 1
ATOM 1600 O O . SER A 1 200 ? -5.035 7.904 4.147 1.00 90.50 200 SER A O 1
ATOM 1602 N N . ILE A 1 201 ? -5.700 7.332 2.076 1.00 88.06 201 ILE A N 1
ATOM 1603 C CA . ILE A 1 201 ? -7.142 7.400 2.351 1.00 88.06 201 ILE A CA 1
ATOM 1604 C C . ILE A 1 201 ? -7.558 6.300 3.336 1.00 88.06 201 ILE A C 1
ATOM 1606 O O . ILE A 1 201 ? -8.213 6.593 4.337 1.00 88.06 201 ILE A O 1
ATOM 1610 N N . GLY A 1 202 ? -7.147 5.053 3.090 1.00 87.81 202 GLY A N 1
ATOM 1611 C CA . GLY A 1 202 ? -7.474 3.906 3.938 1.00 87.81 202 GLY A CA 1
ATOM 1612 C C . GLY A 1 202 ? -6.975 4.069 5.374 1.00 87.81 202 GLY A C 1
ATOM 1613 O O . GLY A 1 202 ? -7.727 3.825 6.313 1.00 87.81 202 GLY A O 1
ATOM 1614 N N . LEU A 1 203 ? -5.748 4.566 5.561 1.00 87.31 203 LEU A N 1
ATOM 1615 C CA . LEU A 1 203 ? -5.192 4.878 6.879 1.00 87.31 203 LEU A CA 1
ATOM 1616 C C . LEU A 1 203 ? -5.965 5.997 7.576 1.00 87.31 203 LEU A C 1
ATOM 1618 O O . LEU A 1 203 ? -6.213 5.897 8.772 1.00 87.31 203 LEU A O 1
ATOM 1622 N N . SER A 1 204 ? -6.372 7.046 6.855 1.00 84.12 204 SER A N 1
ATOM 1623 C CA . SER A 1 204 ? -7.211 8.106 7.422 1.00 84.12 204 SER A CA 1
ATOM 1624 C C . SER A 1 204 ? -8.546 7.574 7.940 1.00 84.12 204 SER A C 1
ATOM 1626 O O . SER A 1 204 ? -8.918 7.871 9.074 1.00 84.12 204 SER A O 1
ATOM 1628 N N . ILE A 1 205 ? -9.245 6.777 7.129 1.00 84.44 205 ILE A N 1
ATOM 1629 C CA . ILE A 1 205 ? -10.531 6.180 7.506 1.00 84.44 205 ILE A CA 1
ATOM 1630 C C . ILE A 1 205 ? -10.330 5.218 8.681 1.00 84.44 205 ILE A C 1
ATOM 1632 O O . ILE A 1 205 ? -10.988 5.356 9.708 1.00 84.44 205 ILE A O 1
ATOM 1636 N N . GLY A 1 206 ? -9.369 4.297 8.566 1.00 83.31 206 GLY A N 1
ATOM 1637 C CA . GLY A 1 206 ? -9.071 3.310 9.600 1.00 83.31 206 GLY A CA 1
ATOM 1638 C C . GLY A 1 206 ? -8.672 3.943 10.932 1.00 83.31 206 GLY A C 1
ATOM 1639 O O . GLY A 1 206 ? -9.102 3.474 11.982 1.00 83.31 206 GLY A O 1
ATOM 1640 N N . PHE A 1 207 ? -7.913 5.040 10.908 1.00 81.38 207 PHE A N 1
ATOM 1641 C CA . PHE A 1 207 ? -7.555 5.792 12.109 1.00 81.38 207 PHE A CA 1
ATOM 1642 C C . PHE A 1 207 ? -8.779 6.426 12.782 1.00 81.38 207 PHE A C 1
ATOM 1644 O O . PHE A 1 207 ? -8.935 6.301 13.997 1.00 81.38 207 PHE A O 1
ATOM 1651 N N . GLY A 1 208 ? -9.669 7.056 12.005 1.00 78.38 208 GLY A N 1
ATOM 1652 C CA . GLY A 1 208 ? -10.931 7.597 12.519 1.00 78.38 208 GLY A CA 1
ATOM 1653 C C . GLY A 1 208 ? -11.793 6.511 13.164 1.00 78.38 208 GLY A C 1
ATOM 1654 O O . GLY A 1 208 ? -12.154 6.619 14.335 1.00 78.38 208 GLY A O 1
ATOM 1655 N N . SER A 1 209 ? -12.015 5.405 12.449 1.00 80.50 209 SER A N 1
ATOM 1656 C CA . SER A 1 209 ? -12.793 4.269 12.954 1.00 80.50 209 SER A CA 1
ATOM 1657 C C . SER A 1 209 ? -12.162 3.607 14.184 1.00 80.50 209 SER A C 1
ATOM 1659 O O . SER A 1 209 ? -12.881 3.155 15.075 1.00 80.50 209 SER A O 1
ATOM 1661 N N . ALA A 1 210 ? -10.829 3.552 14.277 1.00 80.94 210 ALA A N 1
ATOM 1662 C CA . ALA A 1 210 ? -10.136 3.014 15.447 1.00 80.94 210 ALA A CA 1
ATOM 1663 C C . ALA A 1 210 ? -10.362 3.883 16.692 1.00 80.94 210 ALA A C 1
ATOM 1665 O O . ALA A 1 210 ? -10.613 3.347 17.773 1.00 80.94 210 ALA A O 1
ATOM 1666 N N . ILE A 1 211 ? -10.324 5.211 16.541 1.00 79.94 211 ILE A N 1
ATOM 1667 C CA . ILE A 1 211 ? -10.633 6.149 17.626 1.00 79.94 211 ILE A CA 1
ATOM 1668 C C . ILE A 1 211 ? -12.096 6.006 18.047 1.00 79.94 211 ILE A C 1
ATOM 1670 O O . ILE A 1 211 ? -12.365 5.828 19.232 1.00 79.94 211 ILE A O 1
ATOM 1674 N N . GLU A 1 212 ? -13.038 6.017 17.105 1.00 78.56 212 GLU A N 1
ATOM 1675 C CA . GLU A 1 212 ? -14.465 5.833 17.404 1.00 78.56 212 GLU A CA 1
ATOM 1676 C C . GLU A 1 212 ? -14.724 4.519 18.146 1.00 78.56 212 GLU A C 1
ATOM 1678 O O . GLU A 1 212 ? -15.385 4.507 19.183 1.00 78.56 212 GLU A O 1
ATOM 1683 N N . THR A 1 213 ? -14.125 3.421 17.677 1.00 78.94 213 THR A N 1
ATOM 1684 C CA . THR A 1 213 ? -14.230 2.109 18.328 1.00 78.94 213 THR A CA 1
ATOM 1685 C C . THR A 1 213 ? -13.637 2.136 19.737 1.00 78.94 213 THR A C 1
ATOM 1687 O O . THR A 1 213 ? -14.224 1.575 20.662 1.00 78.94 213 THR A O 1
ATOM 1690 N N . TYR A 1 214 ? -12.500 2.810 19.935 1.00 82.88 214 TYR A N 1
ATOM 1691 C CA . TYR A 1 214 ? -11.895 2.972 21.256 1.00 82.88 214 TYR A CA 1
ATOM 1692 C C . TYR A 1 214 ? -12.827 3.719 22.220 1.00 82.88 214 TYR A C 1
ATOM 1694 O O . TYR A 1 214 ? -13.052 3.248 23.334 1.00 82.88 214 TYR A O 1
ATOM 1702 N N . TYR A 1 215 ? -13.412 4.843 21.795 1.00 81.00 215 TYR A N 1
ATOM 1703 C CA . TYR A 1 215 ? -14.347 5.612 22.623 1.00 81.00 215 TYR A CA 1
ATOM 1704 C C . TYR A 1 215 ? -15.649 4.850 22.883 1.00 81.00 215 TYR A C 1
ATOM 1706 O O . TYR A 1 215 ? -16.142 4.861 24.009 1.00 81.00 215 TYR A O 1
ATOM 1714 N N . PHE A 1 216 ? -16.168 4.133 21.887 1.00 79.31 216 PHE A N 1
ATOM 1715 C CA . PHE A 1 216 ? -17.334 3.267 22.041 1.00 79.31 216 PHE A CA 1
ATOM 1716 C C . PHE A 1 216 ? -17.110 2.188 23.108 1.00 79.31 216 PHE A C 1
ATOM 1718 O O . PHE A 1 216 ? -17.968 1.964 23.958 1.00 79.31 216 PHE A O 1
ATOM 1725 N N . VAL A 1 217 ? -15.936 1.548 23.105 1.00 78.81 217 VAL A N 1
ATOM 1726 C CA . VAL A 1 217 ? -15.576 0.537 24.111 1.00 78.81 217 VAL A CA 1
ATOM 1727 C C . VAL A 1 217 ? -15.312 1.172 25.479 1.00 78.81 217 VAL A C 1
ATOM 1729 O O . VAL A 1 217 ? -15.740 0.623 26.492 1.00 78.81 217 VAL A O 1
ATOM 1732 N N . LYS A 1 218 ? -14.630 2.323 25.531 1.00 85.06 218 LYS A N 1
ATOM 1733 C CA . LYS A 1 218 ? -14.281 3.011 26.783 1.00 85.06 218 LYS A CA 1
ATOM 1734 C C . LYS A 1 218 ? -15.511 3.532 27.532 1.00 85.06 218 LYS A C 1
ATOM 1736 O O . LYS A 1 218 ? -15.571 3.389 28.747 1.00 85.06 218 LYS A O 1
ATOM 1741 N N . TYR A 1 219 ? -16.478 4.106 26.818 1.00 83.94 219 TYR A N 1
ATOM 1742 C CA . TYR A 1 219 ? -17.706 4.684 27.383 1.00 83.94 219 TYR A CA 1
ATOM 1743 C C . TYR A 1 219 ? -18.928 3.786 27.142 1.00 83.94 219 TYR A C 1
ATOM 1745 O O . TYR A 1 219 ? -20.051 4.262 26.985 1.00 83.94 219 TYR A O 1
ATOM 1753 N N . ALA A 1 220 ? -18.717 2.466 27.089 1.00 79.69 220 ALA A N 1
ATOM 1754 C CA . ALA A 1 220 ? -19.749 1.502 26.711 1.00 79.69 220 ALA A CA 1
ATOM 1755 C C . ALA A 1 220 ? -21.011 1.564 27.591 1.00 79.69 220 ALA A C 1
ATOM 1757 O O . ALA A 1 220 ? -22.102 1.296 27.095 1.00 79.69 220 ALA A O 1
ATOM 1758 N N . ASP A 1 221 ? -20.893 1.922 28.872 1.00 82.94 221 ASP A N 1
ATOM 1759 C CA . ASP A 1 221 ? -22.050 2.041 29.769 1.00 82.94 221 ASP A CA 1
ATOM 1760 C C . ASP A 1 221 ? -22.872 3.315 29.508 1.00 82.94 221 ASP A C 1
ATOM 1762 O O . ASP A 1 221 ? -24.097 3.290 29.624 1.00 82.94 221 ASP A O 1
ATOM 1766 N N . ASP A 1 222 ? -22.234 4.410 29.094 1.00 83.56 222 ASP A N 1
ATOM 1767 C CA . ASP A 1 222 ? -22.937 5.642 28.721 1.00 83.56 222 ASP A CA 1
ATOM 1768 C C . ASP A 1 222 ? -23.656 5.467 27.379 1.00 83.56 222 ASP A C 1
ATOM 1770 O O . ASP A 1 222 ? -24.827 5.826 27.243 1.00 83.56 222 ASP A O 1
ATOM 1774 N N . TYR A 1 223 ? -23.008 4.798 26.419 1.00 79.75 223 TYR A N 1
ATOM 1775 C CA . TYR A 1 223 ? -23.651 4.391 25.169 1.00 79.75 223 TYR A CA 1
ATOM 1776 C C . TYR A 1 223 ? -24.794 3.392 25.395 1.00 79.75 223 TYR A C 1
ATOM 1778 O O . TYR A 1 223 ? -25.823 3.488 24.727 1.00 79.75 223 TYR A O 1
ATOM 1786 N N . TYR A 1 224 ? -24.664 2.474 26.359 1.00 80.31 224 TYR A N 1
ATOM 1787 C CA . TYR A 1 224 ? -25.750 1.572 26.748 1.00 80.31 224 TYR A CA 1
ATOM 1788 C C . TYR A 1 224 ? -26.978 2.347 27.245 1.00 80.31 224 TYR A C 1
ATOM 1790 O O . TYR A 1 224 ? -28.095 2.079 26.806 1.00 80.31 224 TYR A O 1
ATOM 1798 N N . LYS A 1 225 ? -26.782 3.351 28.112 1.00 84.62 225 LYS A N 1
ATOM 1799 C CA . LYS A 1 225 ? -27.869 4.208 28.620 1.00 84.62 225 LYS A CA 1
ATOM 1800 C C . LYS A 1 225 ? -28.531 5.033 27.515 1.00 84.62 225 LYS A C 1
ATOM 1802 O O . LYS A 1 225 ? -29.746 5.223 27.553 1.00 84.62 225 LYS A O 1
ATOM 1807 N N . LEU A 1 226 ? -27.743 5.513 26.552 1.00 83.94 226 LEU A N 1
ATOM 1808 C CA . LEU A 1 226 ? -28.222 6.328 25.437 1.00 83.94 226 LEU A CA 1
ATOM 1809 C C . LEU A 1 226 ? -29.064 5.507 24.449 1.00 83.94 226 LEU A C 1
ATOM 1811 O O . LEU A 1 226 ? -30.176 5.898 24.108 1.00 83.94 226 LEU A O 1
ATOM 1815 N N . PHE A 1 227 ? -28.540 4.362 24.001 1.00 81.94 227 PHE A N 1
ATOM 1816 C CA . PHE A 1 227 ? -29.173 3.543 2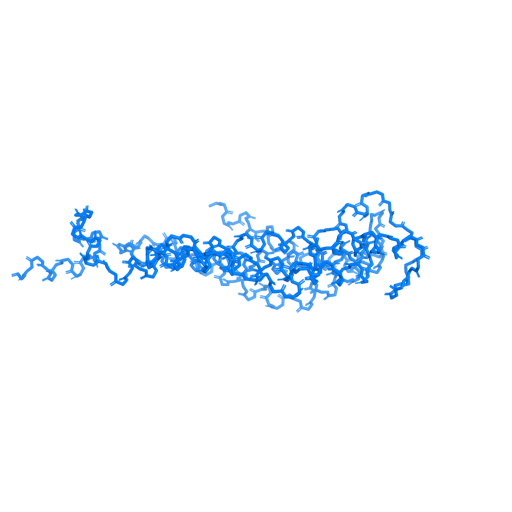2.964 1.00 81.94 227 PHE A CA 1
ATOM 1817 C C . PHE A 1 227 ? -30.204 2.545 23.506 1.00 81.94 227 PHE A C 1
ATOM 1819 O O . PHE A 1 227 ? -30.989 2.013 22.726 1.00 81.94 227 PHE A O 1
ATOM 1826 N N . LYS A 1 228 ? -30.190 2.269 24.819 1.00 82.56 228 LYS A N 1
ATOM 1827 C CA . LYS A 1 228 ? -31.045 1.282 25.505 1.00 82.56 228 LYS A CA 1
ATOM 1828 C C . LYS A 1 228 ? -31.181 -0.066 24.759 1.00 82.56 228 LYS A C 1
ATOM 1830 O O . LYS A 1 228 ? -32.299 -0.545 24.566 1.00 82.56 228 LYS A O 1
ATOM 1835 N N . PRO A 1 229 ? -30.076 -0.690 24.303 1.00 79.88 229 PRO A N 1
ATOM 1836 C CA . PRO A 1 229 ? -30.135 -1.991 23.645 1.00 79.88 229 PRO A CA 1
ATOM 1837 C C . PRO A 1 229 ? -30.451 -3.099 24.662 1.00 79.88 229 PRO A C 1
ATOM 1839 O O . PRO A 1 229 ? -30.294 -2.913 25.865 1.00 79.88 229 PRO A O 1
ATOM 1842 N N . THR A 1 230 ? -30.845 -4.288 24.200 1.00 80.19 230 THR A N 1
ATOM 1843 C CA . THR A 1 230 ? -31.061 -5.424 25.111 1.00 80.19 230 THR A CA 1
ATOM 1844 C C . THR A 1 230 ? -29.748 -5.864 25.775 1.00 80.19 230 THR A C 1
ATOM 1846 O O . THR A 1 230 ? -28.703 -5.956 25.122 1.00 80.19 230 THR A O 1
ATOM 1849 N N . ASP A 1 231 ? -29.794 -6.192 27.073 1.00 77.19 231 ASP A N 1
ATOM 1850 C CA . ASP A 1 231 ? -28.621 -6.634 27.851 1.00 77.19 231 ASP A CA 1
ATOM 1851 C C . ASP A 1 231 ? -27.897 -7.821 27.200 1.00 77.19 231 ASP A C 1
ATOM 1853 O O . ASP A 1 231 ? -26.663 -7.908 27.200 1.00 77.19 231 ASP A O 1
ATOM 1857 N N . GLU A 1 232 ? -28.664 -8.743 26.615 1.00 77.25 232 GLU A N 1
ATOM 1858 C CA . GLU A 1 232 ? -28.122 -9.908 25.925 1.00 77.25 232 GLU A CA 1
ATOM 1859 C C . GLU A 1 232 ? -27.361 -9.527 24.651 1.00 77.25 232 GLU A C 1
ATOM 1861 O O . GLU A 1 232 ? -26.310 -10.108 24.380 1.00 77.25 232 GLU A O 1
ATOM 1866 N N . PHE A 1 233 ? -27.840 -8.532 23.904 1.00 76.44 233 PHE A N 1
ATOM 1867 C CA . PHE A 1 233 ? -27.178 -8.035 22.701 1.00 76.44 233 PHE A CA 1
ATOM 1868 C C . PHE A 1 233 ? -25.884 -7.277 23.033 1.00 76.44 233 PHE A C 1
ATOM 1870 O O . PHE A 1 233 ? -24.853 -7.477 22.383 1.00 76.44 233 PHE A O 1
ATOM 1877 N N . TRP A 1 234 ? -25.912 -6.446 24.078 1.00 78.25 234 TRP A N 1
ATOM 1878 C CA . TRP A 1 234 ? -24.790 -5.579 24.441 1.00 78.25 234 TRP A CA 1
ATOM 1879 C C . TRP A 1 234 ? -23.677 -6.316 25.196 1.00 78.25 234 TRP A C 1
ATOM 1881 O O . TRP A 1 234 ? -22.504 -6.265 24.817 1.00 78.25 234 TRP A O 1
ATOM 1891 N N . TYR A 1 235 ? -24.032 -7.064 26.244 1.00 73.44 235 TYR A N 1
ATOM 1892 C CA . TYR A 1 235 ? -23.062 -7.728 27.119 1.00 73.44 235 TYR A CA 1
ATOM 1893 C C . TYR A 1 235 ? -22.896 -9.228 26.820 1.00 73.44 235 TYR A C 1
ATOM 1895 O O . TYR A 1 235 ? -21.879 -9.831 27.194 1.00 73.44 235 TYR A O 1
ATOM 1903 N N . GLY A 1 236 ? -23.844 -9.840 26.104 1.00 74.81 236 GLY A N 1
ATOM 1904 C CA . GLY A 1 236 ? -23.895 -11.278 25.839 1.00 74.81 236 GLY A CA 1
ATOM 1905 C C . GLY A 1 236 ? -24.572 -12.073 26.962 1.00 74.81 236 GLY A C 1
ATOM 1906 O O . GLY A 1 236 ? -24.490 -11.708 28.137 1.00 74.81 236 GLY A O 1
ATOM 1907 N N . LYS A 1 237 ? -25.153 -13.233 26.613 1.00 73.75 237 LYS A N 1
ATOM 1908 C CA . LYS A 1 237 ? -25.909 -14.144 27.510 1.00 73.75 237 LYS A CA 1
ATOM 1909 C C . LYS A 1 237 ? -25.373 -14.269 28.942 1.00 73.75 237 LYS A C 1
ATOM 1911 O O . LYS A 1 237 ? -26.131 -14.161 29.897 1.00 73.75 237 LYS A O 1
ATOM 1916 N N . ARG A 1 238 ? -24.066 -14.510 29.112 1.00 71.44 238 ARG A N 1
ATOM 1917 C CA . ARG A 1 238 ? -23.468 -14.749 30.442 1.00 71.44 238 ARG A CA 1
ATOM 1918 C C . ARG A 1 238 ? -23.448 -13.506 31.333 1.00 71.44 238 ARG A C 1
ATOM 1920 O O . ARG A 1 238 ? -23.688 -13.633 32.527 1.00 71.44 238 ARG A O 1
ATOM 1927 N N . LYS A 1 239 ? -23.128 -12.330 30.782 1.00 73.06 239 LYS A N 1
ATOM 1928 C CA . LYS A 1 239 ? -23.098 -11.079 31.558 1.00 73.06 239 LYS A CA 1
ATOM 1929 C C . LYS A 1 239 ? -24.507 -10.523 31.767 1.00 73.06 239 LYS A C 1
ATOM 1931 O O . LYS A 1 239 ? -24.789 -10.067 32.866 1.00 73.06 239 LYS A O 1
ATOM 1936 N N . ALA A 1 240 ? -25.389 -10.655 30.775 1.00 75.31 240 ALA A N 1
ATOM 1937 C CA . ALA A 1 240 ? -26.801 -10.295 30.900 1.00 75.31 240 ALA A CA 1
ATOM 1938 C C . ALA A 1 240 ? -27.480 -11.058 32.047 1.00 75.31 240 ALA A C 1
ATOM 1940 O O . ALA A 1 240 ? -28.067 -10.443 32.926 1.00 75.31 240 ALA A O 1
ATOM 1941 N N . LYS A 1 241 ? -27.279 -12.383 32.120 1.00 74.12 241 LYS A N 1
ATOM 1942 C CA . LYS A 1 241 ? -27.831 -13.219 33.199 1.00 74.12 241 LYS A CA 1
ATOM 1943 C C . LYS A 1 241 ? -27.318 -12.837 34.595 1.00 74.12 241 LYS A C 1
ATOM 1945 O O . LYS A 1 241 ? -28.027 -13.032 35.572 1.00 74.12 241 LYS A O 1
ATOM 1950 N N . LYS A 1 242 ? -26.090 -12.314 34.703 1.00 76.44 242 LYS A N 1
ATOM 1951 C CA . LYS A 1 242 ? -25.560 -11.794 35.975 1.00 76.44 242 LYS A CA 1
ATOM 1952 C C . LYS A 1 242 ? -26.193 -10.456 36.363 1.00 76.44 242 LYS A C 1
ATOM 1954 O O . LYS A 1 242 ? -26.428 -10.253 37.541 1.00 76.44 242 LYS A O 1
ATOM 1959 N N . LYS A 1 243 ? -26.465 -9.577 35.391 1.00 68.94 243 LYS A N 1
ATOM 1960 C CA . LYS A 1 243 ? -27.122 -8.278 35.614 1.00 68.94 243 LYS A CA 1
ATOM 1961 C C . LYS A 1 243 ? -28.617 -8.398 35.915 1.00 68.94 243 LYS A C 1
ATOM 1963 O O . LYS A 1 243 ? -29.131 -7.607 36.680 1.00 68.94 243 LYS A O 1
ATOM 1968 N N . SER A 1 244 ? -29.311 -9.373 35.329 1.00 64.62 244 SER A N 1
ATOM 1969 C CA . SER A 1 244 ? -30.741 -9.600 35.589 1.00 64.62 244 SER A CA 1
ATOM 1970 C C . SER A 1 244 ? -31.019 -10.320 36.914 1.00 64.62 244 SER A C 1
ATOM 1972 O O . SER A 1 244 ? -32.175 -10.497 37.275 1.00 64.62 244 SER A O 1
ATOM 1974 N N . ALA A 1 245 ? -29.978 -10.835 37.574 1.00 59.38 245 ALA A N 1
ATOM 1975 C CA . ALA A 1 245 ? -30.063 -11.562 38.841 1.00 59.38 245 ALA A CA 1
ATOM 1976 C C . ALA A 1 245 ? -29.602 -10.718 40.049 1.00 59.38 245 ALA A C 1
ATOM 1978 O O . ALA A 1 245 ? -29.539 -11.249 41.155 1.00 59.38 245 ALA A O 1
ATOM 1979 N N . SER A 1 246 ? -29.252 -9.446 39.822 1.00 51.59 246 SER A N 1
ATOM 1980 C CA . SER A 1 246 ? -28.911 -8.430 40.829 1.00 51.59 246 SER A CA 1
ATOM 1981 C C . SER A 1 246 ? -29.985 -7.358 40.863 1.00 51.59 246 SER A C 1
ATOM 1983 O O . SER A 1 246 ? -30.347 -6.932 41.974 1.00 51.59 246 SER A O 1
#

Radius of gyration: 23.61 Å; Cα contacts (8 Å, |Δi|>4): 237; chains: 1; bounding box: 51×47×67 Å

Sequence (246 aa):
MSSFVFGILLYEFGILMPIAVLESKESEILSFQSLQIIGELGRYLKLIFLTFYYLFFIIGFINLFPRKNYAKRILFGGGYIFIFLITVLISVLPFITGLSIDGTGYLGMFIQLLIGIALIIRSVKRESQKCKAILYDEKKSKAKKRGTMMTILTKYGGILILFSIANRYFFHIGSDFSNNPGLFGLLYGWAIIILLGAISIGLSIGFGSAIETYYFVKYADDYYKLFKPTDEFWYGKRKAKKKSAS

Solvent-accessible surface area (backbone atoms only — not comparable to full-atom values): 12919 Å² total; per-residue (Å²): 112,68,71,57,57,52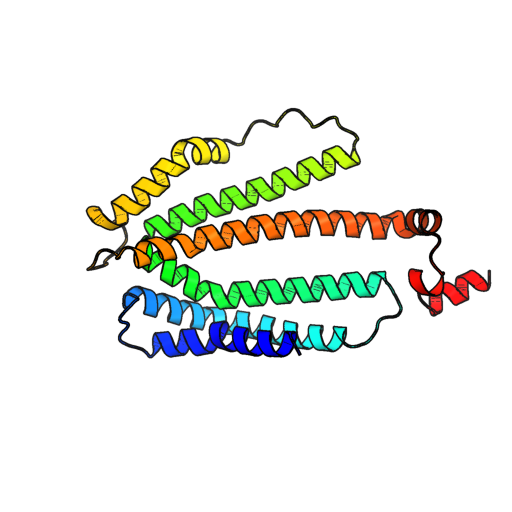,47,54,52,45,47,39,50,30,45,51,48,21,51,53,38,52,70,45,86,73,60,100,85,54,53,64,70,25,35,46,45,16,16,49,46,22,62,70,42,35,65,60,39,52,54,37,48,52,51,37,51,55,46,50,58,62,63,68,56,87,66,67,28,51,67,65,42,53,54,52,52,51,52,42,54,52,38,44,52,52,34,51,51,59,22,48,44,24,52,33,52,17,36,7,36,53,23,22,29,53,54,23,40,52,53,36,49,55,52,24,52,51,48,31,56,48,33,48,53,50,46,54,49,50,54,48,27,67,74,67,70,42,76,75,69,74,81,69,81,76,53,69,70,62,50,50,46,73,73,40,41,69,57,53,50,52,47,21,54,47,30,45,73,74,64,44,64,82,45,93,67,94,68,67,58,53,74,66,33,47,60,46,17,47,39,48,39,54,51,32,48,50,50,21,52,50,50,30,52,52,51,52,54,50,51,51,51,49,50,50,64,74,44,40,68,59,52,42,68,72,69,63,64,55,52,42,52,66,61,11,66,74,52,24,57,55,61,79,73,109

Mean predicted aligned error: 8.62 Å

Secondary structure (DSSP, 8-state):
-HHHHHHHHHHIIIIIHHHHHHH----SSS-HHHHHHHHHHHHHHHHHHHHHHHHHHHHHHHHHSPPS-HHHHHHHHHHHHHHHHHHHHHHHHHHHHHHHHHHHHHHHHHHHHHHHHHHHHHHHHHHHHHHHHHHTT-SS-------HHHHHHHHHHHHHHHHHHHIIIII-TT---SS---HHHHHHTTHHHHHHHHHHHHHHHHHHHHHHHHHHHHTHHHHHHHH---HHHHH-HHHHHHHTT-

Foldseek 3Di:
DVLVVLLVVLCCLLAVVLCVLCVDCDDPAADNVLSVQLNVLSVVLNVVLVVLSVVLVVLVVVLVDDDQAPLVNVVSVLVNVVSSVVSVCNSCVSVLVSLLCQQQNPLSVVLLVLLLVLLLVVLVVVLVQVVVCVVVVPPSPDPPPDDPSNVCCVVCVVVSNVVSLCCQVPVVPPHPDPDRHDPVSNVSSNSSSVVSNVVSVVCNVSVNVVVVSVVCVVCVVVVCVVVVDQLCNHVNDVVNVVVVVD